Protein AF-A0AAU9CYU7-F1 (afdb_monomer_lite)

Organism: NCBI:txid1182444

Radius of gyration: 29.13 Å; chains: 1; bounding box: 66×65×93 Å

pLDDT: mean 79.58, std 14.85, range [29.56, 97.56]

Secondary structure (DSSP, 8-state):
-PPPHHHHHHHHHHHHHHHHHHHHHHHHSS--TT--EE-SSEETTEETT-BHHHHHHTTTTSEEEE--SEE-SSTTEEEEEEEETTEEEEEEEEETTEEEEEEE--TT-EEGGG--BTT-BHHHHHHTTEEEEEEEEPTTSSEEEEEEEEEETTTTEEEESSTTEEEEEEBPTTSSBPTTPBP-EEEEESPP--EEHHHHHHHTTSS-EEETTEEEETTTTEEEEPPTTEEEEEEEEEETTEEEEEEEEEETT--EEEEEEEE---TT--SHHHHHHHHHHTTSSSEE---EEEEETTEEEEEEEEE-GGG-EEEEEEEEETTTTEEEEEEEE-TTSSPPTTHHHHHHTEEE---

Structure (mmCIF, N/CA/C/O backbone):
data_AF-A0AAU9CYU7-F1
#
_entry.id   AF-A0AAU9CYU7-F1
#
loop_
_atom_site.group_PDB
_atom_site.id
_atom_site.type_symbol
_atom_site.label_atom_id
_atom_site.label_alt_id
_atom_site.label_comp_id
_atom_site.label_asym_id
_atom_site.label_entity_id
_atom_site.label_seq_id
_atom_site.pdbx_PDB_ins_code
_atom_site.Cartn_x
_atom_site.Cartn_y
_atom_site.Cartn_z
_atom_site.occupancy
_atom_site.B_iso_or_equiv
_atom_site.auth_seq_id
_atom_site.auth_comp_id
_atom_site.auth_asym_id
_atom_site.auth_atom_id
_atom_site.pdbx_PDB_model_num
ATOM 1 N N . MET A 1 1 ? -21.421 44.901 61.267 1.00 57.88 1 MET A N 1
ATOM 2 C CA . MET A 1 1 ? -22.899 44.810 61.305 1.00 57.88 1 MET A CA 1
ATOM 3 C C . MET A 1 1 ? -23.311 43.353 61.121 1.00 57.88 1 MET A C 1
ATOM 5 O O . MET A 1 1 ? -22.941 42.785 60.099 1.00 57.88 1 MET A O 1
ATOM 9 N N . PRO A 1 2 ? -24.002 42.719 62.083 1.00 67.38 2 PRO A N 1
ATOM 10 C CA . PRO A 1 2 ? -24.470 41.344 61.926 1.00 67.38 2 PRO A CA 1
ATOM 11 C C . PRO A 1 2 ? -25.605 41.278 60.891 1.00 67.38 2 PRO A C 1
ATOM 13 O O . PRO A 1 2 ? -26.552 42.062 60.937 1.00 67.38 2 PRO A O 1
ATOM 16 N N . LEU A 1 3 ? -25.505 40.349 59.937 1.00 61.50 3 LEU A N 1
ATOM 17 C CA . LEU A 1 3 ? -26.579 40.058 58.985 1.00 61.50 3 LEU A CA 1
ATOM 18 C C . LEU A 1 3 ? -27.814 39.559 59.748 1.00 61.50 3 LEU A C 1
ATOM 20 O O . LEU A 1 3 ? -27.728 38.623 60.541 1.00 61.50 3 LEU A O 1
ATOM 24 N N . SER A 1 4 ? -28.979 40.157 59.486 1.00 79.00 4 SER A N 1
ATOM 25 C CA . SER A 1 4 ? -30.256 39.678 60.028 1.00 79.00 4 SER A CA 1
ATOM 26 C C . SER A 1 4 ? -30.472 38.205 59.661 1.00 79.00 4 SER A C 1
ATOM 28 O O . SER A 1 4 ? -30.212 37.823 58.516 1.00 79.00 4 SER A O 1
ATOM 30 N N . LYS A 1 5 ? -31.012 37.399 60.585 1.00 78.69 5 LYS A N 1
ATOM 31 C CA . LYS A 1 5 ? -31.225 35.948 60.403 1.00 78.69 5 LYS A CA 1
ATOM 32 C C . LYS A 1 5 ? -31.923 35.578 59.080 1.00 78.69 5 LYS A C 1
ATOM 34 O O . LYS A 1 5 ? -31.587 34.553 58.493 1.00 78.69 5 LYS A O 1
ATOM 39 N N . SER A 1 6 ? -32.835 36.412 58.564 1.00 77.31 6 SER A N 1
ATOM 40 C CA . SER A 1 6 ? -33.508 36.155 57.277 1.00 77.31 6 SER A CA 1
ATOM 41 C C . SER A 1 6 ? -32.571 36.291 56.067 1.00 77.31 6 SER A C 1
ATOM 43 O O . SER A 1 6 ? -32.567 35.420 55.199 1.00 77.31 6 SER A O 1
ATOM 45 N N . LYS A 1 7 ? -31.713 37.320 56.046 1.00 79.50 7 LYS A N 1
ATOM 46 C CA . LYS A 1 7 ? -30.693 37.533 55.003 1.00 79.50 7 LYS A CA 1
ATOM 47 C C . LYS A 1 7 ? -29.639 36.427 55.002 1.00 79.50 7 LYS A C 1
ATOM 49 O O . LYS A 1 7 ? -29.225 35.986 53.936 1.00 79.50 7 LYS A O 1
ATOM 54 N N . LEU A 1 8 ? -29.255 35.932 56.182 1.00 82.06 8 LEU A N 1
ATOM 55 C CA . LEU A 1 8 ? -28.328 34.803 56.298 1.00 82.06 8 LEU A CA 1
ATOM 56 C C . LEU A 1 8 ? -28.943 33.503 55.744 1.00 82.06 8 LEU A C 1
ATOM 58 O O . LEU A 1 8 ? -28.290 32.783 54.995 1.00 82.06 8 LEU A O 1
ATOM 62 N N . SER A 1 9 ? -30.218 33.237 56.046 1.00 83.38 9 SER A N 1
ATOM 63 C CA . SER A 1 9 ? -30.949 32.070 55.529 1.00 83.38 9 SER A CA 1
ATOM 64 C C . SER A 1 9 ? -31.104 32.100 54.002 1.00 83.38 9 SER A C 1
ATOM 66 O O . SER A 1 9 ? -30.874 31.090 53.334 1.00 83.38 9 SER A O 1
ATOM 68 N N . GLN A 1 10 ? -31.424 33.263 53.425 1.00 84.81 10 GLN A N 1
ATOM 69 C CA . GLN A 1 10 ? -31.487 33.427 51.969 1.00 84.81 10 GLN A CA 1
ATOM 70 C C . GLN A 1 10 ? -30.122 33.228 51.306 1.00 84.81 10 GLN A C 1
ATOM 72 O O . GLN A 1 10 ? -30.039 32.534 50.296 1.00 84.81 10 GLN A O 1
ATOM 77 N N . LEU A 1 11 ? -29.050 33.766 51.895 1.00 85.44 11 LEU A N 1
ATOM 78 C CA . LEU A 1 11 ? -27.696 33.597 51.372 1.00 85.44 11 LEU A CA 1
ATOM 79 C C . LEU A 1 11 ? -27.281 32.117 51.347 1.00 85.44 11 LEU A C 1
ATOM 81 O O . LEU A 1 11 ? -26.786 31.637 50.330 1.00 85.44 11 LEU A O 1
ATOM 85 N N . ILE A 1 12 ? -27.548 31.375 52.427 1.00 87.81 12 ILE A N 1
ATOM 86 C CA . ILE A 1 12 ? -27.242 29.939 52.511 1.00 87.81 12 ILE A CA 1
ATOM 87 C C . ILE A 1 12 ? -28.027 29.152 51.457 1.00 87.81 12 ILE A C 1
ATOM 89 O O . ILE A 1 12 ? -27.445 28.314 50.772 1.00 87.81 12 ILE A O 1
ATOM 93 N N . ARG A 1 13 ? -29.324 29.441 51.272 1.00 86.44 13 ARG A N 1
ATOM 94 C CA . ARG A 1 13 ? -30.152 28.778 50.247 1.00 86.44 13 ARG A CA 1
ATOM 95 C C . ARG A 1 13 ? -29.646 29.049 48.831 1.00 86.44 13 ARG A C 1
ATOM 97 O O . ARG A 1 13 ? -29.575 28.115 48.037 1.00 86.44 13 ARG A O 1
ATOM 104 N N . SER A 1 14 ? -29.250 30.284 48.529 1.00 84.44 14 SER A N 1
ATOM 105 C CA . SER A 1 14 ? -28.694 30.648 47.221 1.00 84.44 14 SER A CA 1
ATOM 106 C C . SER A 1 14 ? -27.354 29.963 46.951 1.00 84.44 14 SER A C 1
ATOM 108 O O . SER A 1 14 ? -27.137 29.470 45.847 1.00 84.44 14 SER A O 1
ATOM 110 N N . ILE A 1 15 ? -26.481 29.861 47.961 1.00 87.25 15 ILE A N 1
ATOM 111 C CA . ILE A 1 15 ? -25.216 29.120 47.851 1.00 87.25 15 ILE A CA 1
ATOM 112 C C . ILE A 1 15 ? -25.492 27.632 47.619 1.00 87.25 15 ILE A C 1
ATOM 114 O O . ILE A 1 15 ? -24.893 27.034 46.729 1.00 87.25 15 ILE A O 1
ATOM 118 N N . PHE A 1 16 ? -26.428 27.037 48.363 1.00 86.19 16 PHE A N 1
ATOM 119 C CA . PHE A 1 16 ? -26.770 25.622 48.207 1.00 86.19 16 PHE A CA 1
ATOM 120 C C . PHE A 1 16 ? -27.332 25.321 46.817 1.00 86.19 16 PHE A C 1
ATOM 122 O O . PHE A 1 16 ? -26.921 24.352 46.183 1.00 86.19 16 PHE A O 1
ATOM 129 N N . LEU A 1 17 ? -28.223 26.181 46.314 1.00 85.12 17 LEU A N 1
ATOM 130 C CA . LEU A 1 17 ? -28.787 26.048 44.975 1.00 85.12 17 LEU A CA 1
ATOM 131 C C . LEU A 1 17 ? -27.701 26.184 43.900 1.00 85.12 17 LEU A C 1
ATOM 133 O O . LEU A 1 17 ? -27.670 25.384 42.972 1.00 85.12 17 LEU A O 1
ATOM 137 N N . PHE A 1 18 ? -26.782 27.142 44.050 1.00 83.12 18 PHE A N 1
ATOM 138 C CA . PHE A 1 18 ? -25.671 27.344 43.120 1.00 83.12 18 PHE A CA 1
ATOM 139 C C . PHE A 1 18 ? -24.699 26.157 43.109 1.00 83.12 18 PHE A C 1
ATOM 141 O O . PHE A 1 18 ? -24.334 25.670 42.041 1.00 83.12 18 PHE A O 1
ATOM 148 N N . VAL A 1 19 ? -24.325 25.637 44.282 1.00 80.12 19 VAL A N 1
ATOM 149 C CA . VAL A 1 19 ? -23.468 24.446 44.398 1.00 80.12 19 VAL A CA 1
ATOM 150 C C . VAL A 1 19 ? -24.160 23.226 43.788 1.00 80.12 19 VAL A C 1
ATOM 152 O O . VAL A 1 19 ? -23.534 22.489 43.031 1.00 80.12 19 VAL A O 1
ATOM 155 N N . PHE A 1 20 ? -25.457 23.039 44.039 1.00 77.81 20 PHE A N 1
ATOM 156 C CA . PHE A 1 20 ? -26.228 21.930 43.477 1.00 77.81 20 PHE A CA 1
ATOM 1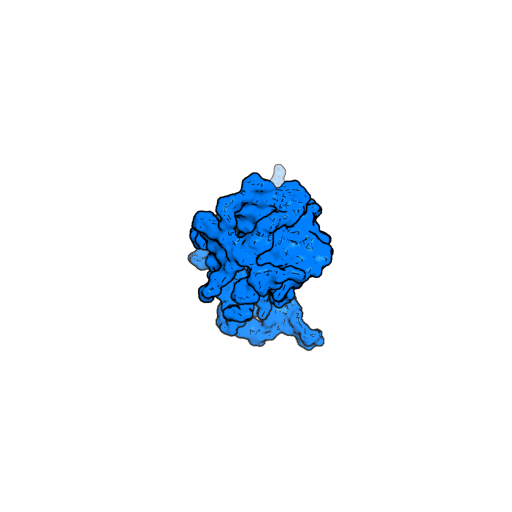57 C C . PHE A 1 20 ? -26.351 22.025 41.948 1.00 77.81 20 PHE A C 1
ATOM 159 O O . PHE A 1 20 ? -26.142 21.030 41.252 1.00 77.81 20 PHE A O 1
ATOM 166 N N . LEU A 1 21 ? -26.594 23.227 41.407 1.00 73.50 21 LEU A N 1
ATOM 167 C CA . LEU A 1 21 ? -26.615 23.469 39.961 1.00 73.50 21 LEU A CA 1
ATOM 168 C C . LEU A 1 21 ? -25.243 23.182 39.329 1.00 73.50 21 LEU A C 1
ATOM 170 O O . LEU A 1 21 ? -25.167 22.498 38.310 1.00 73.50 21 LEU A O 1
ATOM 174 N N . CYS A 1 22 ? -24.156 23.638 39.959 1.00 66.50 22 CYS A N 1
ATOM 175 C CA . CYS A 1 22 ? -22.790 23.369 39.509 1.00 66.50 22 CYS A CA 1
ATOM 176 C C . CYS A 1 22 ? -22.464 21.868 39.523 1.00 66.50 22 CYS A C 1
ATOM 178 O O . CYS A 1 22 ? -21.876 21.369 38.566 1.00 66.50 22 CYS A O 1
ATOM 180 N N . VAL A 1 23 ? -22.888 21.120 40.548 1.00 64.94 23 VAL A N 1
ATOM 181 C CA . VAL A 1 23 ? -22.688 19.661 40.617 1.00 64.94 23 VAL A CA 1
ATOM 182 C C . VAL A 1 23 ? -23.452 18.938 39.503 1.00 64.94 23 VAL A C 1
ATOM 184 O O . VAL A 1 23 ? -22.883 18.043 38.878 1.00 64.94 23 VAL A O 1
ATOM 187 N N . ILE A 1 24 ? -24.689 19.342 39.187 1.00 62.84 24 ILE A N 1
ATOM 188 C CA . ILE A 1 24 ? -25.481 18.756 38.087 1.00 62.84 24 ILE A CA 1
ATOM 189 C C . ILE A 1 24 ? -24.862 19.068 36.716 1.00 62.84 24 ILE A C 1
ATOM 191 O O . ILE A 1 24 ? -24.757 18.181 35.866 1.00 62.84 24 ILE A O 1
ATOM 195 N N . VAL A 1 25 ? -24.394 20.299 36.493 1.00 55.56 25 VAL A N 1
ATOM 196 C CA . VAL A 1 25 ? -23.739 20.695 35.230 1.00 55.56 25 VAL A CA 1
ATOM 197 C C . VAL A 1 25 ? -22.396 19.973 35.049 1.00 55.56 25 VAL A C 1
ATOM 199 O O . VAL A 1 25 ? -22.065 19.536 33.948 1.00 55.56 25 VAL A O 1
ATOM 202 N N . LEU A 1 26 ? -21.645 19.752 36.131 1.00 50.41 26 LEU A N 1
ATOM 203 C CA . LEU A 1 26 ? -20.380 19.011 36.091 1.00 50.41 26 LEU A CA 1
ATOM 204 C C . LEU A 1 26 ? -20.573 17.493 35.927 1.00 50.41 26 LEU A C 1
ATOM 206 O O . LEU A 1 26 ? -19.698 16.826 35.375 1.00 50.41 26 LEU A O 1
ATOM 210 N N . SER A 1 27 ? -21.715 16.936 36.344 1.00 48.88 27 SER A N 1
ATOM 211 C CA . SER A 1 27 ? -22.023 15.503 36.192 1.00 48.88 27 SER A CA 1
ATOM 212 C C . SER A 1 27 ? -22.740 15.145 34.881 1.00 48.88 27 SER A C 1
ATOM 214 O O . SER A 1 27 ? -22.688 13.989 34.464 1.00 48.88 27 SER A O 1
ATOM 216 N N . SER A 1 28 ? -23.320 16.117 34.170 1.00 42.59 28 SER A N 1
ATOM 217 C CA . SER A 1 28 ? -23.961 15.917 32.854 1.00 42.59 28 SER A CA 1
ATOM 218 C C . SER A 1 28 ? -23.015 16.084 31.651 1.00 42.59 28 SER A C 1
ATOM 220 O O . SER A 1 28 ? -23.361 15.679 30.542 1.00 42.59 28 SER A O 1
ATOM 222 N N . CYS A 1 29 ? -21.791 16.578 31.865 1.00 42.78 29 CYS A N 1
ATOM 223 C CA . CYS A 1 29 ? -20.762 16.758 30.826 1.00 42.78 29 CYS A CA 1
ATOM 224 C C . CYS A 1 29 ? -19.598 15.747 30.908 1.00 42.78 29 CYS A C 1
ATOM 226 O O . CYS A 1 29 ? -18.536 15.959 30.318 1.00 42.78 29 CYS A O 1
ATOM 228 N N . GLY A 1 30 ? -19.770 14.637 31.632 1.00 44.56 30 GLY A N 1
ATOM 229 C CA . GLY A 1 30 ? -18.766 13.576 31.721 1.00 44.56 30 GLY A CA 1
ATOM 230 C C . GLY A 1 30 ? -18.815 12.622 30.515 1.00 44.56 30 GLY A C 1
ATOM 231 O O . GLY A 1 30 ? -19.890 12.111 30.195 1.00 44.56 30 GLY A O 1
ATOM 232 N N . PRO A 1 31 ? -17.687 12.315 29.842 1.00 52.22 31 PRO A N 1
ATOM 233 C CA . PRO A 1 31 ? -17.654 11.279 28.814 1.00 52.22 31 PRO A CA 1
ATOM 234 C C . PRO A 1 31 ? -18.080 9.942 29.426 1.00 52.22 31 PRO A C 1
ATOM 236 O O . PRO A 1 31 ? -17.504 9.481 30.412 1.00 52.22 31 PRO A O 1
ATOM 239 N N . ASN A 1 32 ? -19.099 9.313 28.843 1.00 58.31 32 ASN A N 1
ATOM 240 C CA . ASN A 1 32 ? -19.655 8.069 29.354 1.00 58.31 32 ASN A CA 1
ATOM 241 C C . ASN A 1 32 ? -18.578 6.974 29.230 1.00 58.31 32 ASN A C 1
ATOM 243 O O . ASN A 1 32 ? -18.269 6.511 28.130 1.00 58.31 32 ASN A O 1
ATOM 247 N N . ALA A 1 33 ? -17.945 6.585 30.342 1.00 57.97 33 ALA A N 1
ATOM 248 C CA . ALA A 1 33 ? -16.777 5.690 30.349 1.00 57.97 33 ALA A CA 1
ATOM 249 C C . ALA A 1 33 ? -17.067 4.288 29.770 1.00 57.97 33 ALA A C 1
ATOM 251 O O . ALA A 1 33 ? -16.149 3.515 29.494 1.00 57.97 33 ALA A O 1
ATOM 252 N N . ASN A 1 34 ? -18.347 3.981 29.553 1.00 69.19 34 ASN A N 1
ATOM 253 C CA . ASN A 1 34 ? -18.846 2.729 29.007 1.00 69.19 34 ASN A CA 1
ATOM 254 C C . ASN A 1 34 ? -19.333 2.827 27.551 1.00 69.19 34 ASN A C 1
ATOM 256 O O . ASN A 1 34 ? -19.935 1.862 27.076 1.00 69.19 34 ASN A O 1
ATOM 260 N N . ASP A 1 35 ? -19.077 3.925 26.824 1.00 83.06 35 ASP A N 1
ATOM 261 C CA . ASP A 1 35 ? -19.399 3.971 25.393 1.00 83.06 35 ASP A CA 1
ATOM 262 C C . ASP A 1 35 ? -18.542 2.958 24.615 1.00 83.06 35 ASP A C 1
ATOM 264 O O . ASP A 1 35 ? -17.339 3.126 24.395 1.00 83.06 35 ASP A O 1
ATOM 268 N N . ARG A 1 36 ? -19.197 1.869 24.211 1.00 87.94 36 ARG A N 1
ATOM 269 C CA . ARG A 1 36 ? -18.630 0.774 23.419 1.00 87.94 36 ARG A CA 1
ATOM 270 C C . ARG A 1 36 ? -19.037 0.859 21.952 1.00 87.94 36 ARG A C 1
ATOM 272 O O . ARG A 1 36 ? -18.840 -0.095 21.203 1.00 87.94 36 ARG A O 1
ATOM 279 N N . THR A 1 37 ? -19.604 1.978 21.523 1.00 90.25 37 THR A N 1
ATOM 280 C CA . THR A 1 37 ? -19.994 2.149 20.129 1.00 90.25 37 THR A CA 1
ATOM 281 C C . THR A 1 37 ? -18.825 2.620 19.267 1.00 90.25 37 THR A C 1
ATOM 283 O O . THR A 1 37 ? -17.895 3.263 19.753 1.00 90.25 37 THR A O 1
ATOM 286 N N . PHE A 1 38 ? -18.839 2.297 17.978 1.00 90.75 38 PHE A N 1
ATOM 287 C CA . PHE A 1 38 ? -17.965 2.936 16.997 1.00 90.75 38 PHE A CA 1
ATOM 288 C C . PHE A 1 38 ? -18.717 3.292 15.717 1.00 90.75 38 PHE A C 1
ATOM 290 O O . PHE A 1 38 ? -19.781 2.744 15.435 1.00 90.75 38 PHE A O 1
ATOM 297 N N . THR A 1 39 ? -18.152 4.226 14.961 1.00 88.06 39 THR A N 1
ATOM 298 C CA . THR A 1 39 ? -18.597 4.642 13.628 1.00 88.06 39 THR A CA 1
ATOM 299 C C . THR A 1 39 ? -17.377 4.827 12.727 1.00 88.06 39 THR A C 1
ATOM 301 O O . THR A 1 39 ? -16.237 4.737 13.186 1.00 88.06 39 THR A O 1
ATOM 304 N N . GLY A 1 40 ? -17.584 5.193 11.461 1.00 83.00 40 GLY A N 1
ATOM 305 C CA . GLY A 1 40 ? -16.498 5.600 10.560 1.00 83.00 40 GLY A CA 1
ATOM 306 C C . GLY A 1 40 ? -15.664 6.814 11.005 1.00 83.00 40 GLY A C 1
ATOM 307 O O . GLY A 1 40 ? -14.640 7.086 10.384 1.00 83.00 40 GLY A O 1
ATOM 308 N N . LYS A 1 41 ? -16.058 7.524 12.075 1.00 88.00 41 LYS A N 1
ATOM 309 C CA . LYS A 1 41 ? -15.331 8.689 12.615 1.00 88.00 41 LYS A CA 1
ATOM 310 C C . LYS A 1 41 ? -15.015 8.609 14.112 1.00 88.00 41 LYS A C 1
ATOM 312 O O . LYS A 1 41 ? -14.248 9.430 14.600 1.00 88.00 41 LYS A O 1
ATOM 317 N N . ARG A 1 42 ? -15.584 7.658 14.858 1.00 90.50 42 ARG A N 1
ATOM 318 C CA . ARG A 1 42 ? -15.527 7.647 16.330 1.00 90.50 42 ARG A CA 1
ATOM 319 C C . ARG A 1 42 ? -15.365 6.240 16.888 1.00 90.50 42 ARG A C 1
ATOM 321 O O . ARG A 1 42 ? -15.931 5.300 16.343 1.00 90.50 42 ARG A O 1
ATOM 328 N N . VAL A 1 43 ? -14.666 6.100 18.013 1.00 91.75 43 VAL A N 1
ATOM 329 C CA . VAL A 1 43 ? -14.675 4.896 18.855 1.00 91.75 43 VAL A CA 1
ATOM 330 C C . VAL A 1 43 ? -14.846 5.292 20.314 1.00 91.75 43 VAL A C 1
ATOM 332 O O . VAL A 1 43 ? -13.962 5.913 20.902 1.00 91.75 43 VAL A O 1
ATOM 335 N N . GLY A 1 44 ? -15.967 4.907 20.917 1.00 91.12 44 GLY A N 1
ATOM 336 C CA . GLY A 1 44 ? -16.342 5.355 22.252 1.00 91.12 44 GLY A CA 1
ATOM 337 C C . GLY A 1 44 ? -16.276 6.879 22.341 1.00 91.12 44 GLY A C 1
ATOM 338 O O . GLY A 1 44 ? -16.867 7.583 21.523 1.00 91.12 44 GLY A O 1
ATOM 339 N N . ASN A 1 45 ? -15.467 7.378 23.275 1.00 89.56 45 ASN A N 1
ATOM 340 C CA . ASN A 1 45 ? -15.313 8.811 23.525 1.00 89.56 45 ASN A CA 1
ATOM 341 C C . ASN A 1 45 ? -14.284 9.515 22.619 1.00 89.56 45 ASN A C 1
ATOM 343 O O . ASN A 1 45 ? -14.186 10.742 22.670 1.00 89.56 45 ASN A O 1
ATOM 347 N N . VAL A 1 46 ? -13.518 8.793 21.792 1.00 93.31 46 VAL A N 1
ATOM 348 C CA . VAL A 1 46 ? -12.516 9.403 20.898 1.00 93.31 46 VAL A CA 1
ATOM 349 C C . VAL A 1 46 ? -13.013 9.498 19.462 1.00 93.31 46 VAL A C 1
ATOM 351 O O . VAL A 1 46 ? -13.548 8.539 18.909 1.00 93.31 46 VAL A O 1
ATOM 354 N N . GLU A 1 47 ? -12.814 10.661 18.849 1.00 94.06 47 GLU A N 1
ATOM 355 C CA . GLU A 1 47 ? -13.253 10.985 17.492 1.00 94.06 47 GLU A CA 1
ATOM 356 C C . GLU A 1 47 ? -12.076 11.483 16.649 1.00 94.06 47 GLU A C 1
ATOM 358 O O . GLU A 1 47 ? -11.177 12.159 17.155 1.00 94.06 47 GLU A O 1
ATOM 363 N N . ILE A 1 48 ? -12.077 11.139 15.362 1.00 91.56 48 ILE A N 1
ATOM 364 C CA . ILE A 1 48 ? -11.122 11.672 14.390 1.00 91.56 48 ILE A CA 1
ATOM 365 C C . ILE A 1 48 ? -11.227 13.204 14.358 1.00 91.56 48 ILE A C 1
ATOM 367 O O . ILE A 1 48 ? -12.322 13.759 14.352 1.00 91.56 48 ILE A O 1
ATOM 371 N N . GLY A 1 49 ? -10.082 13.885 14.336 1.00 91.19 49 GLY A N 1
ATOM 372 C CA . GLY A 1 49 ? -9.975 15.345 14.376 1.00 91.19 49 GLY A CA 1
ATOM 373 C C . GLY A 1 49 ? -9.707 15.927 15.766 1.00 91.19 49 GLY A C 1
ATOM 374 O O . GLY A 1 49 ? -9.342 17.095 15.863 1.00 91.19 49 GLY A O 1
ATOM 375 N N . LEU A 1 50 ? -9.825 15.141 16.844 1.00 93.81 50 LEU A N 1
ATOM 376 C CA . LEU A 1 50 ? -9.438 15.605 18.180 1.00 93.81 50 LEU A CA 1
ATOM 377 C C . LEU A 1 50 ? -7.934 15.885 18.261 1.00 93.81 50 LEU A C 1
ATOM 379 O O . LEU A 1 50 ? -7.123 15.144 17.701 1.00 93.81 50 LEU A O 1
ATOM 383 N N . SER A 1 51 ? -7.552 16.906 19.028 1.00 96.19 51 SER A N 1
ATOM 384 C CA . SER A 1 51 ? -6.146 17.119 19.372 1.00 96.19 51 SER A CA 1
ATOM 385 C C . SER A 1 51 ? -5.615 15.976 20.243 1.00 96.19 51 SER A C 1
ATOM 387 O O . SER A 1 51 ? -6.373 15.308 20.956 1.00 96.19 51 SER A O 1
ATOM 389 N N . LYS A 1 52 ? -4.295 15.762 20.219 1.00 96.00 52 LYS A N 1
ATOM 390 C CA . LYS A 1 52 ? -3.630 14.713 21.004 1.00 96.00 52 LYS A CA 1
ATOM 391 C C . LYS A 1 52 ? -3.972 14.786 22.485 1.00 96.00 52 LYS A C 1
ATOM 393 O O . LYS A 1 52 ? -4.396 13.787 23.054 1.00 96.00 52 LYS A O 1
ATOM 398 N N . SER A 1 53 ? -3.854 15.964 23.095 1.00 94.69 53 SER A N 1
ATOM 399 C CA . SER A 1 53 ? -4.150 16.155 24.518 1.00 94.69 53 SER A CA 1
ATOM 400 C C . SER A 1 53 ? -5.591 15.771 24.863 1.00 94.69 53 SER A C 1
ATOM 402 O O . SER A 1 53 ? -5.814 15.014 25.803 1.00 94.69 53 SER A O 1
ATOM 404 N N . VAL A 1 54 ? -6.564 16.211 24.059 1.00 95.75 54 VAL A N 1
ATOM 405 C CA . VAL A 1 54 ? -7.985 15.916 24.289 1.00 95.75 54 VAL A CA 1
ATOM 406 C C . VAL A 1 54 ? -8.285 14.433 24.081 1.00 95.75 54 VAL A C 1
ATOM 408 O O . VAL A 1 54 ? -9.001 13.832 24.880 1.00 95.75 54 VAL A O 1
ATOM 411 N N . ALA A 1 55 ? -7.737 13.813 23.034 1.00 95.44 55 ALA A N 1
ATOM 412 C CA . ALA A 1 55 ? -7.937 12.390 22.775 1.00 95.44 55 ALA A CA 1
ATOM 413 C C . ALA A 1 55 ? -7.362 11.513 23.900 1.00 95.44 55 ALA A C 1
ATOM 415 O O . ALA A 1 55 ? -8.018 10.563 24.327 1.00 95.44 55 ALA A O 1
ATOM 416 N N . LEU A 1 56 ? -6.164 11.842 24.397 1.00 95.00 56 LEU A N 1
ATOM 417 C CA . LEU A 1 56 ? -5.520 11.116 25.493 1.00 95.00 56 LEU A CA 1
ATOM 418 C C . LEU A 1 56 ? -6.267 11.302 26.823 1.00 95.00 56 LEU A C 1
ATOM 420 O O . LEU A 1 56 ? -6.487 10.316 27.522 1.00 95.00 56 LEU A O 1
ATOM 424 N N . GLU A 1 57 ? -6.747 12.511 27.129 1.00 93.50 57 GLU A N 1
ATOM 425 C CA . GLU A 1 57 ? -7.564 12.774 28.326 1.00 93.50 57 GLU A CA 1
ATOM 426 C C . GLU A 1 57 ? -8.864 11.955 28.321 1.00 93.50 57 GLU A C 1
ATOM 428 O O . GLU A 1 57 ? -9.249 11.355 29.326 1.00 93.50 57 GLU A O 1
ATOM 433 N N . ARG A 1 58 ? -9.518 11.827 27.159 1.00 92.81 58 ARG A N 1
ATOM 434 C CA . ARG A 1 58 ? -10.721 10.986 27.009 1.00 92.81 58 ARG A CA 1
ATOM 435 C C . ARG A 1 58 ? -10.450 9.486 27.164 1.00 92.81 58 ARG A C 1
ATOM 437 O O . ARG A 1 58 ? -11.397 8.713 27.314 1.00 92.81 58 ARG A O 1
ATOM 444 N N . LEU A 1 59 ? -9.184 9.074 27.136 1.00 92.69 59 LEU A N 1
ATOM 445 C CA . LEU A 1 59 ? -8.732 7.697 27.317 1.00 92.69 59 LEU A CA 1
ATOM 446 C C . LEU A 1 59 ? -8.032 7.473 28.661 1.00 92.69 59 LEU A C 1
ATOM 448 O O . LEU A 1 59 ? -7.431 6.418 28.845 1.00 92.69 59 LEU A O 1
ATOM 452 N N . LYS A 1 60 ? -8.142 8.401 29.621 1.00 89.00 60 LYS A N 1
ATOM 453 C CA . LYS A 1 60 ? -7.469 8.308 30.930 1.00 89.00 60 LYS A CA 1
ATOM 454 C C . LYS A 1 60 ? -7.791 7.058 31.752 1.00 89.00 60 LYS A C 1
ATOM 456 O O . LYS A 1 60 ? -7.016 6.678 32.619 1.00 89.00 60 LYS A O 1
ATOM 461 N N . SER A 1 61 ? -8.926 6.408 31.490 1.00 87.94 61 SER A N 1
ATOM 462 C CA . SER A 1 61 ? -9.290 5.133 32.125 1.00 87.94 61 SER A CA 1
ATOM 463 C C . SER A 1 61 ? -8.556 3.920 31.536 1.00 87.94 61 SER A C 1
ATOM 465 O O . SER A 1 61 ? -8.684 2.810 32.051 1.00 87.94 61 SER A O 1
ATOM 467 N N . PHE A 1 62 ? -7.796 4.112 30.456 1.00 91.06 62 PHE A N 1
ATOM 468 C CA . PHE A 1 62 ? -6.977 3.099 29.799 1.00 91.06 62 PHE A CA 1
ATOM 469 C C . PHE A 1 62 ? -5.491 3.358 30.042 1.00 91.06 62 PHE A C 1
ATOM 471 O O . PHE A 1 62 ? -5.053 4.486 30.251 1.00 91.06 62 PHE A O 1
ATOM 478 N N . THR A 1 63 ? -4.675 2.311 29.928 1.00 94.56 63 THR A N 1
ATOM 479 C CA . THR A 1 63 ? -3.224 2.500 29.860 1.00 94.56 63 THR A CA 1
ATOM 480 C C . THR A 1 63 ? -2.851 2.870 28.431 1.00 94.56 63 THR A C 1
ATOM 482 O O . THR A 1 63 ? -3.015 2.056 27.521 1.00 94.56 63 THR A O 1
ATOM 485 N N . VAL A 1 64 ? -2.329 4.079 28.233 1.00 95.06 64 VAL A N 1
ATOM 486 C CA . VAL A 1 64 ? -1.904 4.575 26.920 1.00 95.06 64 VAL A CA 1
ATOM 487 C C . VAL A 1 64 ? -0.383 4.702 26.882 1.00 95.06 64 VAL A C 1
ATOM 489 O O . VAL A 1 64 ? 0.219 5.248 27.803 1.00 95.06 64 VAL A O 1
ATOM 492 N N . LYS A 1 65 ? 0.252 4.166 25.836 1.00 95.06 65 LYS A N 1
ATOM 493 C CA . LYS A 1 65 ? 1.714 4.170 25.671 1.00 95.06 65 LYS A CA 1
ATOM 494 C C . LYS A 1 65 ? 2.091 4.641 24.276 1.00 95.06 65 LYS A C 1
ATOM 496 O O . LYS A 1 65 ? 1.526 4.152 23.300 1.00 95.06 65 LYS A O 1
ATOM 501 N N . GLU A 1 66 ? 3.065 5.540 24.169 1.00 93.19 66 GLU A N 1
ATOM 502 C CA . GLU A 1 66 ? 3.650 5.858 22.864 1.00 93.19 66 GLU A CA 1
ATOM 503 C C . GLU A 1 66 ? 4.387 4.624 22.325 1.00 93.19 66 GLU A C 1
ATOM 505 O O . GLU A 1 66 ? 5.172 3.976 23.025 1.00 93.19 66 GLU A O 1
ATOM 510 N N . MET A 1 67 ? 4.123 4.286 21.069 1.00 89.38 67 MET A N 1
ATOM 511 C CA . MET A 1 67 ? 4.770 3.180 20.383 1.00 89.38 67 MET A CA 1
ATOM 512 C C . MET A 1 67 ? 6.132 3.628 19.848 1.00 89.38 67 MET A C 1
ATOM 514 O O . MET A 1 67 ? 6.225 4.446 18.935 1.00 89.38 67 MET A O 1
ATOM 518 N N . LYS A 1 68 ? 7.202 3.035 20.382 1.00 82.19 68 LYS A N 1
ATOM 519 C CA . LYS A 1 68 ? 8.580 3.220 19.903 1.00 82.19 68 LYS A CA 1
ATOM 520 C C . LYS A 1 68 ? 8.983 2.084 18.954 1.00 82.19 68 LYS A C 1
ATOM 522 O O . LYS A 1 68 ? 8.410 0.999 19.007 1.00 82.19 68 LYS A O 1
ATOM 527 N N . GLY A 1 69 ? 9.974 2.323 18.091 1.00 67.00 69 GLY A N 1
ATOM 528 C CA . GLY A 1 69 ? 10.526 1.287 17.202 1.00 67.00 69 GLY A CA 1
ATOM 529 C C . GLY A 1 69 ? 9.727 1.023 15.916 1.00 67.00 69 GLY A C 1
ATOM 530 O O . GLY A 1 69 ? 9.793 -0.074 15.358 1.00 67.00 69 GLY A O 1
ATOM 531 N N . TYR A 1 70 ? 8.977 2.018 15.440 1.00 69.56 70 TYR A N 1
ATOM 532 C CA . TYR A 1 70 ? 8.267 1.994 14.157 1.00 69.56 70 TYR A CA 1
ATOM 533 C C . TYR A 1 70 ? 8.763 3.141 13.280 1.00 69.56 70 TYR A C 1
ATOM 535 O O . TYR A 1 70 ? 9.089 4.214 13.793 1.00 69.56 70 TYR A O 1
ATOM 543 N N . LYS A 1 71 ? 8.792 2.940 11.958 1.00 62.12 71 LYS A N 1
ATOM 544 C CA . LYS A 1 71 ? 9.112 4.024 11.029 1.00 62.12 71 LYS A CA 1
ATOM 545 C C . LYS A 1 71 ? 7.898 4.937 10.893 1.00 62.12 71 LYS A C 1
ATOM 547 O O . LYS A 1 71 ? 6.876 4.544 10.327 1.00 62.12 71 LYS A O 1
ATOM 552 N N . LYS A 1 72 ? 8.026 6.146 11.431 1.00 72.69 72 LYS A N 1
ATOM 553 C CA . LYS A 1 72 ? 7.073 7.233 11.221 1.00 72.69 72 LYS A CA 1
ATOM 554 C C . LYS A 1 72 ? 7.238 7.744 9.771 1.00 72.69 72 LYS A C 1
ATOM 556 O O . LYS A 1 72 ? 8.377 7.797 9.299 1.00 72.69 72 LYS A O 1
ATOM 561 N N . PRO A 1 73 ? 6.149 8.034 9.032 1.00 66.81 73 PRO A N 1
ATOM 562 C CA . PRO A 1 73 ? 6.223 8.669 7.712 1.00 66.81 73 PRO A CA 1
ATOM 563 C C . PRO A 1 73 ? 7.039 9.966 7.739 1.00 66.81 73 PRO A C 1
ATOM 565 O O . PRO A 1 73 ? 7.843 10.204 6.843 1.00 66.81 73 PRO A O 1
ATOM 568 N N . ASP A 1 74 ? 6.883 10.728 8.819 1.00 74.56 74 ASP A N 1
ATOM 569 C CA . ASP A 1 74 ? 7.571 11.979 9.123 1.00 74.56 74 ASP A CA 1
ATOM 570 C C . ASP A 1 74 ? 7.657 12.178 10.650 1.00 74.56 74 ASP A C 1
ATOM 572 O O . ASP A 1 74 ? 7.146 11.372 11.432 1.00 74.56 74 ASP A O 1
ATOM 576 N N . SER A 1 75 ? 8.313 13.253 11.092 1.00 78.62 75 SER A N 1
ATOM 577 C CA . SER A 1 75 ? 8.448 13.602 12.513 1.00 78.62 75 SER A CA 1
ATOM 578 C C . SER A 1 75 ? 7.135 14.027 13.179 1.00 78.62 75 SER A C 1
ATOM 580 O O . SER A 1 75 ? 7.040 13.968 14.403 1.00 78.62 75 SER A O 1
ATOM 582 N N . SER A 1 76 ? 6.130 14.432 12.398 1.00 82.81 76 SER A N 1
ATOM 583 C CA . SER A 1 76 ? 4.828 14.890 12.894 1.00 82.81 76 SER A CA 1
ATOM 584 C C . SER A 1 76 ? 3.867 13.742 13.214 1.00 82.81 76 SER A C 1
ATOM 586 O O . SER A 1 76 ? 2.832 13.958 13.850 1.00 82.81 76 SER A O 1
ATOM 588 N N . THR A 1 77 ? 4.200 12.527 12.769 1.00 86.50 77 THR A N 1
ATOM 589 C CA . THR A 1 77 ? 3.387 11.334 12.978 1.00 86.50 77 THR A CA 1
ATOM 590 C C . THR A 1 77 ? 3.747 10.637 14.288 1.00 86.50 77 THR A C 1
ATOM 592 O O . THR A 1 77 ? 4.891 10.252 14.525 1.00 86.50 77 THR A O 1
ATOM 595 N N . GLU A 1 78 ? 2.757 10.361 15.126 1.00 90.69 78 GLU A N 1
ATOM 596 C CA . GLU A 1 78 ? 2.917 9.642 16.389 1.00 90.69 78 GLU A CA 1
ATOM 597 C C . GLU A 1 78 ? 1.916 8.490 16.494 1.00 90.69 78 GLU A C 1
ATOM 599 O O . GLU A 1 78 ? 0.767 8.588 16.062 1.00 90.69 78 GLU A O 1
ATOM 604 N N . TYR A 1 79 ? 2.351 7.387 17.104 1.00 92.62 79 TYR A N 1
ATOM 605 C CA . TYR A 1 79 ? 1.526 6.202 17.311 1.00 92.62 79 TYR A CA 1
ATOM 606 C C . TYR A 1 79 ? 1.390 5.922 18.797 1.00 92.62 79 TYR A C 1
ATOM 608 O O . TYR A 1 79 ? 2.390 5.867 19.510 1.00 92.62 79 TYR A O 1
ATOM 616 N N . TYR A 1 80 ? 0.164 5.682 19.250 1.00 94.69 80 TYR A N 1
ATOM 617 C CA . TYR A 1 80 ? -0.108 5.319 20.636 1.00 94.69 80 TYR A CA 1
ATOM 618 C C . TYR A 1 80 ? -0.880 4.011 20.706 1.00 94.69 80 TYR A C 1
ATOM 620 O O . TYR A 1 80 ? -1.869 3.812 20.002 1.00 94.69 80 TYR A O 1
ATOM 628 N N . GLU A 1 81 ? -0.442 3.120 21.583 1.00 94.94 81 GLU A N 1
ATOM 629 C CA . GLU A 1 81 ? -1.146 1.895 21.920 1.00 94.94 81 GLU A CA 1
ATOM 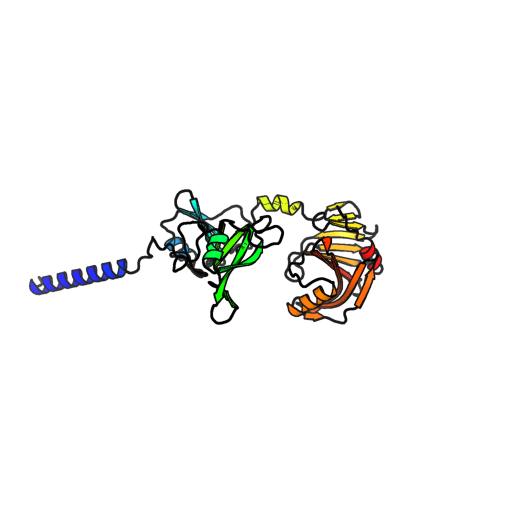630 C C . GLU A 1 81 ? -2.033 2.136 23.140 1.00 94.94 81 GLU A C 1
ATOM 632 O O . GLU A 1 81 ? -1.574 2.634 24.167 1.00 94.94 81 GLU A O 1
ATOM 637 N N . VAL A 1 82 ? -3.301 1.741 23.033 1.00 94.62 82 VAL A N 1
ATOM 638 C CA . VAL A 1 82 ? -4.280 1.811 24.120 1.00 94.62 82 VAL A CA 1
ATOM 639 C C . VAL A 1 82 ? -4.562 0.396 24.605 1.00 94.62 82 VAL A C 1
ATOM 641 O O . VAL A 1 82 ? -5.022 -0.465 23.842 1.00 94.62 82 VAL A O 1
ATOM 644 N N . LEU A 1 83 ? -4.299 0.149 25.883 1.00 92.62 83 LEU A N 1
ATOM 645 C CA . LEU A 1 83 ? -4.476 -1.140 26.538 1.00 92.62 83 LEU A CA 1
ATOM 646 C C . LEU A 1 83 ? -5.671 -1.092 27.498 1.00 92.62 83 LEU A C 1
ATOM 648 O O . LEU A 1 83 ? -5.820 -0.160 28.286 1.00 92.62 83 LEU A O 1
ATOM 652 N N . ASN A 1 84 ? -6.498 -2.137 27.467 1.00 88.06 84 ASN A N 1
ATOM 653 C CA . ASN A 1 84 ? -7.492 -2.419 28.501 1.00 88.06 84 ASN A CA 1
ATOM 654 C C . ASN A 1 84 ? -6.974 -3.600 29.338 1.00 88.06 84 ASN A C 1
ATOM 656 O O . ASN A 1 84 ? -7.008 -4.756 28.895 1.00 88.06 84 ASN A O 1
ATOM 660 N N . GLY A 1 85 ? -6.400 -3.294 30.504 1.00 87.12 85 GLY A N 1
ATOM 661 C CA . GLY A 1 85 ? -5.570 -4.236 31.253 1.00 87.12 85 GLY A CA 1
ATOM 662 C C . GLY A 1 85 ? -4.335 -4.638 30.441 1.00 87.12 85 GLY A C 1
ATOM 663 O O . GLY A 1 85 ? -3.608 -3.789 29.937 1.00 87.12 85 GLY A O 1
ATOM 664 N N . LYS A 1 86 ? -4.110 -5.945 30.261 1.00 87.81 86 LYS A N 1
ATOM 665 C CA . LYS A 1 86 ? -2.983 -6.475 29.465 1.00 87.81 86 LYS A CA 1
ATOM 666 C C . LYS A 1 86 ? -3.282 -6.607 27.964 1.00 87.81 86 LYS A C 1
ATOM 668 O O . LYS A 1 86 ? -2.410 -7.016 27.203 1.00 87.81 86 LYS A O 1
ATOM 673 N N . LYS A 1 87 ? -4.515 -6.331 27.521 1.00 89.12 87 LYS A N 1
ATOM 674 C CA . LYS A 1 87 ? -4.938 -6.561 26.131 1.00 89.12 87 LYS A CA 1
ATOM 675 C C . LYS A 1 87 ? -4.939 -5.261 25.338 1.00 89.12 87 LYS A C 1
ATOM 677 O O . LYS A 1 87 ? -5.545 -4.277 25.759 1.00 89.12 87 LYS A O 1
ATOM 682 N N . ARG A 1 88 ? -4.341 -5.294 24.144 1.00 91.81 88 ARG A N 1
ATOM 683 C CA . ARG A 1 88 ? -4.426 -4.208 23.160 1.00 91.81 88 ARG A CA 1
ATOM 684 C C . ARG A 1 88 ? -5.873 -3.992 22.745 1.00 91.81 88 ARG A C 1
ATOM 686 O O . ARG A 1 88 ? -6.488 -4.869 22.138 1.00 91.81 88 ARG A O 1
ATOM 693 N N . ALA A 1 89 ? -6.406 -2.823 23.073 1.00 92.38 89 ALA A N 1
ATOM 694 C CA . ALA A 1 89 ? -7.740 -2.425 22.668 1.00 92.38 89 ALA A CA 1
ATOM 695 C C . ALA A 1 89 ? -7.695 -1.696 21.325 1.00 92.38 89 ALA A C 1
ATOM 697 O O . ALA A 1 89 ? -8.500 -2.002 20.441 1.00 92.38 89 ALA A O 1
ATOM 698 N N . MET A 1 90 ? -6.768 -0.744 21.179 1.00 94.12 90 MET A N 1
ATOM 699 C CA . MET A 1 90 ? -6.725 0.189 20.051 1.00 94.12 90 MET A CA 1
ATOM 700 C C . MET A 1 90 ? -5.287 0.636 19.759 1.00 94.12 90 MET A C 1
ATOM 702 O O . MET A 1 90 ? -4.425 0.575 20.635 1.00 94.12 90 MET A O 1
ATOM 706 N N . ILE A 1 91 ? -5.043 1.111 18.540 1.00 93.94 91 ILE A N 1
ATOM 707 C CA . ILE A 1 91 ? -3.880 1.936 18.195 1.00 93.94 91 ILE A CA 1
ATOM 708 C C . ILE A 1 91 ? -4.395 3.248 17.608 1.00 93.94 91 ILE A C 1
ATOM 710 O O . ILE A 1 91 ? -5.317 3.234 16.791 1.00 93.94 91 ILE A O 1
ATOM 714 N N . LEU A 1 92 ? -3.803 4.359 18.026 1.00 94.81 92 LEU A N 1
ATOM 715 C CA . LEU A 1 92 ? -4.113 5.711 17.576 1.00 94.81 92 LEU A CA 1
ATOM 716 C C . LEU A 1 92 ? -2.983 6.215 16.679 1.00 94.81 92 LEU A C 1
ATOM 718 O O . LEU A 1 92 ? -1.813 5.989 16.994 1.00 94.81 92 LEU A O 1
ATOM 722 N N . LEU A 1 93 ? -3.338 6.897 15.593 1.00 92.56 93 LEU A N 1
ATOM 723 C CA . LEU A 1 93 ? -2.412 7.627 14.729 1.00 92.56 93 LEU A CA 1
ATOM 724 C C . LEU A 1 93 ? -2.688 9.118 14.884 1.00 92.56 93 LEU A C 1
ATOM 726 O O . LEU A 1 93 ? -3.774 9.586 14.531 1.00 92.56 93 LEU A O 1
ATOM 730 N N . PHE A 1 94 ? -1.699 9.849 15.383 1.00 91.62 94 PHE A N 1
ATOM 731 C CA . PHE A 1 94 ? -1.702 11.304 15.392 1.00 91.62 94 PHE A CA 1
ATOM 732 C C . PHE A 1 94 ? -0.779 11.821 14.299 1.00 91.62 94 PHE A C 1
ATOM 734 O O . PHE A 1 94 ? 0.303 11.281 14.103 1.00 91.62 94 PHE A O 1
ATOM 741 N N . GLU A 1 95 ? -1.200 12.872 13.615 1.00 89.12 95 GLU A N 1
ATOM 742 C CA . GLU A 1 95 ? -0.394 13.597 12.637 1.00 89.12 95 GLU A CA 1
ATOM 743 C C . GLU A 1 95 ? -0.616 15.085 12.877 1.00 89.12 95 GLU A C 1
ATOM 745 O O . GLU A 1 95 ? -1.765 15.515 13.024 1.00 89.12 95 GLU A O 1
ATOM 750 N N . ASN A 1 96 ? 0.462 15.867 12.970 1.00 87.88 96 ASN A N 1
ATOM 751 C CA . ASN A 1 96 ? 0.387 17.289 13.323 1.00 87.88 96 ASN A CA 1
ATOM 752 C C . ASN A 1 96 ? -0.498 17.524 14.565 1.00 87.88 96 ASN A C 1
ATOM 754 O O . ASN A 1 96 ? -1.419 18.341 14.561 1.00 87.88 96 ASN A O 1
ATOM 758 N N . ASN A 1 97 ? -0.263 16.731 15.618 1.00 90.69 97 ASN A N 1
ATOM 759 C CA . ASN A 1 97 ? -0.996 16.784 16.888 1.00 90.69 97 ASN A CA 1
ATOM 760 C C . ASN A 1 97 ? -2.515 16.494 16.796 1.00 90.69 97 ASN A C 1
ATOM 762 O O . ASN A 1 97 ? -3.245 16.744 17.755 1.00 90.69 97 ASN A O 1
ATOM 766 N N . THR A 1 98 ? -2.997 15.946 15.676 1.00 92.75 98 THR A N 1
ATOM 767 C CA . THR A 1 98 ? -4.419 15.671 15.415 1.00 92.75 98 THR A CA 1
ATOM 768 C C . THR A 1 98 ? -4.655 14.176 15.224 1.00 92.75 98 THR A C 1
ATOM 770 O O . THR A 1 98 ? -3.913 13.522 14.496 1.00 92.75 98 THR A O 1
ATOM 773 N N . LEU A 1 99 ? -5.688 13.615 15.856 1.00 93.81 99 LEU A N 1
ATOM 774 C CA . LEU A 1 99 ? -6.071 12.211 15.703 1.00 93.81 99 LEU A CA 1
ATOM 775 C C . LEU A 1 99 ? -6.617 11.977 14.293 1.00 93.81 99 LEU A C 1
ATOM 777 O O . LEU A 1 99 ? -7.709 12.436 13.968 1.00 93.81 99 LEU A O 1
ATOM 781 N N . ARG A 1 100 ? -5.875 11.252 13.458 1.00 89.38 100 ARG A N 1
ATOM 782 C CA . ARG A 1 100 ? -6.249 10.978 12.061 1.00 89.38 100 ARG A CA 1
ATOM 783 C C . ARG A 1 100 ? -6.889 9.618 11.866 1.00 89.38 100 ARG A C 1
ATOM 785 O O . ARG A 1 100 ? -7.777 9.460 11.030 1.00 89.38 100 ARG A O 1
ATOM 792 N N . ALA A 1 101 ? -6.447 8.627 12.636 1.00 90.25 101 ALA A N 1
ATOM 793 C CA . ALA A 1 101 ? -6.926 7.269 12.459 1.00 90.25 101 ALA A CA 1
ATOM 794 C C . ALA A 1 101 ? -6.920 6.459 13.759 1.00 90.25 101 ALA A C 1
ATOM 796 O O . ALA A 1 101 ? -6.094 6.664 14.653 1.00 90.25 101 ALA A O 1
ATOM 797 N N . ILE A 1 102 ? -7.835 5.490 13.838 1.00 92.56 102 ILE A N 1
ATOM 798 C CA . ILE A 1 102 ? -7.949 4.516 14.926 1.00 92.56 102 ILE A CA 1
ATOM 799 C C . ILE A 1 102 ? -7.976 3.087 14.359 1.00 92.56 102 ILE A C 1
ATOM 801 O O . ILE A 1 102 ? -8.773 2.771 13.475 1.00 92.56 102 ILE A O 1
ATOM 805 N N . LYS A 1 103 ? -7.120 2.198 14.877 1.00 92.56 103 LYS A N 1
ATOM 806 C CA . LYS A 1 103 ? -7.162 0.756 14.603 1.00 92.56 103 LYS A CA 1
ATOM 807 C C . LYS A 1 103 ? -7.711 0.047 15.832 1.00 92.56 103 LYS A C 1
ATOM 809 O O . LYS A 1 103 ? -7.039 -0.035 16.856 1.00 92.56 103 LYS A O 1
ATOM 814 N N . LEU A 1 104 ? -8.932 -0.454 15.732 1.00 92.50 104 LEU A N 1
ATOM 815 C CA . LEU A 1 104 ? -9.693 -1.037 16.832 1.00 92.50 104 LEU A CA 1
ATOM 816 C C . LEU A 1 104 ? -9.595 -2.567 16.818 1.00 92.50 104 LEU A C 1
ATOM 818 O O . LEU A 1 104 ? -9.967 -3.197 15.833 1.00 92.50 104 LEU A O 1
ATOM 822 N N . PHE A 1 105 ? -9.143 -3.169 17.919 1.00 91.62 105 PHE A N 1
ATOM 823 C CA . PHE A 1 105 ? -8.991 -4.624 18.076 1.00 91.62 105 PHE A CA 1
ATOM 824 C C . PHE A 1 105 ? -10.016 -5.232 19.044 1.00 91.62 105 PHE A C 1
ATOM 826 O O . PHE A 1 105 ? -10.389 -6.401 18.924 1.00 91.62 105 PHE A O 1
ATOM 833 N N . SER A 1 106 ? -10.471 -4.456 20.029 1.00 88.12 106 SER A N 1
ATOM 834 C CA . SER A 1 106 ? -11.305 -4.957 21.123 1.00 88.12 106 SER A CA 1
ATOM 835 C C . SER A 1 106 ? -12.685 -5.443 20.662 1.00 88.12 106 SER A C 1
ATOM 837 O O . SER A 1 106 ? -13.467 -4.683 20.098 1.00 88.12 106 SER A O 1
ATOM 839 N N . LYS A 1 107 ? -13.021 -6.689 21.026 1.00 86.56 107 LYS A N 1
ATOM 840 C CA . LYS A 1 107 ? -14.329 -7.334 20.777 1.00 86.56 107 LYS A CA 1
ATOM 841 C C . LYS A 1 107 ? -15.499 -6.708 21.519 1.00 86.56 107 LYS A C 1
ATOM 843 O O . LYS A 1 107 ? -16.643 -7.024 21.227 1.00 86.56 107 LYS A O 1
ATOM 848 N N . LYS A 1 108 ? -15.220 -5.844 22.497 1.00 86.62 108 LYS A N 1
ATOM 849 C CA . LYS A 1 108 ? -16.265 -5.174 23.275 1.00 86.62 108 LYS A CA 1
ATOM 850 C C . LYS A 1 108 ? -16.973 -4.078 22.480 1.00 86.62 108 LYS A C 1
ATOM 852 O O . LYS A 1 108 ? -18.034 -3.659 22.921 1.00 86.62 108 LYS A O 1
ATOM 857 N N . TYR A 1 109 ? -16.390 -3.619 21.371 1.00 88.25 109 TYR A N 1
ATOM 858 C CA . TYR A 1 109 ? -16.929 -2.517 20.585 1.00 88.25 109 TYR A CA 1
ATOM 859 C C . TYR A 1 109 ? -17.817 -3.002 19.435 1.00 88.25 109 TYR 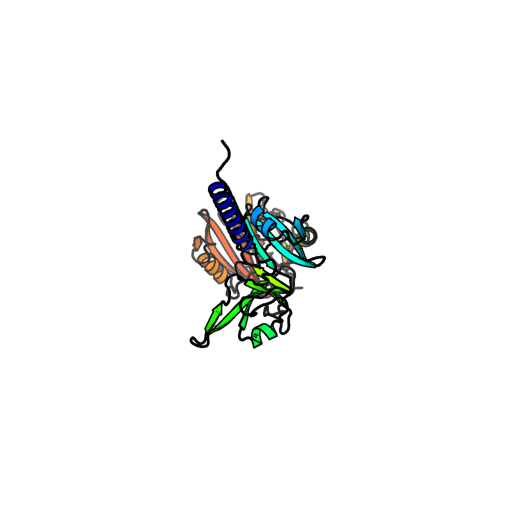A C 1
ATOM 861 O O . TYR A 1 109 ? -17.561 -4.051 18.831 1.00 88.25 109 TYR A O 1
ATOM 869 N N . TYR A 1 110 ? -18.854 -2.224 19.132 1.00 89.88 110 TYR A N 1
ATOM 870 C CA . TYR A 1 110 ? -19.846 -2.522 18.100 1.00 89.88 110 TYR A CA 1
ATOM 871 C C . TYR A 1 110 ? -20.377 -1.244 17.430 1.00 89.88 110 TYR A C 1
ATOM 873 O O . TYR A 1 110 ? -20.343 -0.178 18.033 1.00 89.88 110 TYR A O 1
ATOM 881 N N . THR A 1 111 ? -20.872 -1.303 16.193 1.00 86.06 111 THR A N 1
ATOM 882 C CA . THR A 1 111 ? -21.533 -0.134 15.573 1.00 86.06 111 THR A CA 1
ATOM 883 C C . THR A 1 111 ? -22.931 0.096 16.136 1.00 86.06 111 THR A C 1
ATOM 885 O O . THR A 1 111 ? -23.488 -0.773 16.811 1.00 86.06 111 THR A O 1
ATOM 888 N N . LYS A 1 112 ? -23.547 1.252 15.846 1.00 73.81 112 LYS A N 1
ATOM 889 C CA . LYS A 1 112 ? -24.943 1.517 16.236 1.00 73.81 112 LYS A CA 1
ATOM 890 C C . LYS A 1 112 ? -25.843 0.360 15.755 1.00 73.81 112 LYS A C 1
ATOM 892 O O . LYS A 1 112 ? -25.727 -0.105 14.619 1.00 73.81 112 LYS A O 1
ATOM 897 N N . ASN A 1 113 ? -26.694 -0.140 16.653 1.00 70.81 113 ASN A N 1
ATOM 898 C CA . ASN A 1 113 ? -27.542 -1.333 16.477 1.00 70.81 113 ASN A CA 1
ATOM 899 C C . ASN A 1 113 ? -26.794 -2.682 16.390 1.00 70.81 113 ASN A C 1
ATOM 901 O O . ASN A 1 113 ? -27.364 -3.674 15.948 1.00 70.81 113 ASN A O 1
ATOM 905 N N . GLY A 1 114 ? -25.523 -2.747 16.802 1.00 72.62 114 GLY A N 1
ATOM 906 C CA . GLY A 1 114 ? -24.768 -4.002 16.902 1.00 72.62 114 GLY A CA 1
ATOM 907 C C . GLY A 1 114 ? -24.369 -4.613 15.558 1.00 72.62 114 GLY A C 1
ATOM 908 O O . GLY A 1 114 ? -23.965 -5.775 15.513 1.00 72.62 114 GLY A O 1
ATOM 909 N N . THR A 1 115 ? -24.486 -3.846 14.471 1.00 77.38 115 THR A N 1
ATOM 910 C CA . THR A 1 115 ? -24.373 -4.336 13.092 1.00 77.38 115 THR A CA 1
ATOM 911 C C . THR A 1 115 ? -23.001 -4.939 12.793 1.00 77.38 115 THR A C 1
ATOM 913 O O . THR A 1 115 ? -22.919 -6.016 12.200 1.00 77.38 115 THR A O 1
ATOM 916 N N . LEU A 1 116 ? -21.932 -4.282 13.245 1.00 85.19 116 LEU A N 1
ATOM 917 C CA . LEU A 1 116 ? -20.548 -4.725 13.089 1.00 85.19 116 LEU A CA 1
ATOM 918 C C . LEU A 1 116 ? -19.853 -4.804 14.451 1.00 85.19 116 LEU A C 1
ATOM 920 O O . LEU A 1 116 ? -20.108 -3.986 15.328 1.00 85.19 116 LEU A O 1
ATOM 924 N N . SER A 1 117 ? -18.956 -5.775 14.618 1.00 87.56 117 SER A N 1
ATOM 925 C CA . SER A 1 117 ? -18.081 -5.934 15.788 1.00 87.56 117 SER A CA 1
ATOM 926 C C . SER A 1 117 ? -16.867 -6.791 15.416 1.00 87.56 117 SER A C 1
ATOM 928 O O . SER A 1 117 ? -16.952 -7.603 14.493 1.00 87.56 117 SER A O 1
ATOM 930 N N . THR A 1 118 ? -15.737 -6.663 16.131 1.00 81.75 118 THR A N 1
ATOM 931 C CA . THR A 1 118 ? -14.575 -7.557 15.914 1.00 81.75 118 THR A CA 1
ATOM 932 C C . THR A 1 118 ? -14.829 -8.972 16.441 1.00 81.75 118 THR A C 1
ATOM 934 O O . THR A 1 118 ? -14.017 -9.874 16.242 1.00 81.75 118 THR A O 1
ATOM 937 N N . ALA A 1 119 ? -15.959 -9.199 17.116 1.00 85.56 119 ALA A N 1
ATOM 938 C CA . ALA A 1 119 ? -16.414 -10.535 17.475 1.00 85.56 119 ALA A CA 1
ATOM 939 C C . ALA A 1 119 ? -16.972 -11.327 16.279 1.00 85.56 119 ALA A C 1
ATOM 941 O O . ALA A 1 119 ? -17.004 -12.553 16.352 1.00 85.56 119 ALA A O 1
ATOM 942 N N . LEU A 1 120 ? -17.387 -10.649 15.202 1.00 89.25 120 LEU A N 1
ATOM 943 C CA . LEU A 1 120 ? -18.068 -11.276 14.071 1.00 89.25 120 LEU A CA 1
ATOM 944 C C . LEU A 1 120 ? -17.113 -12.026 13.145 1.00 89.25 120 LEU A C 1
ATOM 946 O O . LEU A 1 120 ? -15.928 -11.701 13.003 1.00 89.25 120 LEU A O 1
ATOM 950 N N . THR A 1 121 ? -17.675 -13.008 12.458 1.00 90.06 121 THR A N 1
ATOM 951 C CA . THR A 1 121 ? -17.105 -13.633 11.274 1.00 90.06 121 THR A CA 1
ATOM 952 C C . THR A 1 121 ? -17.635 -12.981 9.998 1.00 90.06 121 THR A C 1
ATOM 954 O O . THR A 1 121 ? -18.589 -12.205 9.993 1.00 90.06 121 THR A O 1
ATOM 957 N N . THR A 1 122 ? -17.003 -13.325 8.881 1.00 88.31 122 THR A N 1
ATOM 958 C CA . THR A 1 122 ? -17.442 -12.921 7.540 1.00 88.31 122 THR A CA 1
ATOM 959 C C . THR A 1 122 ? -18.850 -13.444 7.235 1.00 88.31 122 THR A C 1
ATOM 961 O O . THR A 1 122 ? -19.639 -12.719 6.636 1.00 88.31 122 THR A O 1
ATOM 964 N N . GLN A 1 123 ? -19.182 -14.658 7.696 1.00 87.12 123 GLN A N 1
ATOM 965 C CA . GLN A 1 123 ? -20.509 -15.242 7.496 1.00 87.12 123 GLN A CA 1
ATOM 966 C C . GLN A 1 123 ? -21.575 -14.488 8.298 1.00 87.12 123 GLN A C 1
ATOM 968 O O . GLN A 1 123 ? -22.581 -14.098 7.720 1.00 87.12 123 GLN A O 1
ATOM 973 N N . ASP A 1 124 ? -21.301 -14.147 9.564 1.00 89.69 124 ASP A N 1
ATOM 974 C CA . ASP A 1 124 ? -22.241 -13.363 10.384 1.00 89.69 124 ASP A CA 1
ATOM 975 C C . ASP A 1 124 ? -22.591 -12.017 9.730 1.00 89.69 124 ASP A C 1
ATOM 977 O O . ASP A 1 124 ? -23.720 -11.536 9.812 1.00 89.69 124 ASP A O 1
ATOM 981 N N . ILE A 1 125 ? -21.613 -11.383 9.073 1.00 87.81 125 ILE A N 1
ATOM 982 C CA . ILE A 1 125 ? -21.821 -10.128 8.340 1.00 87.81 125 ILE A CA 1
ATOM 983 C C . ILE A 1 125 ? -22.733 -10.362 7.124 1.00 87.81 125 ILE A C 1
ATOM 985 O O . ILE A 1 125 ? -23.622 -9.548 6.863 1.00 87.81 125 ILE A O 1
ATOM 989 N N . TYR A 1 126 ? -22.548 -11.468 6.401 1.00 87.31 126 TYR A N 1
ATOM 990 C CA . TYR A 1 126 ? -23.382 -11.835 5.254 1.00 87.31 126 TYR A CA 1
ATOM 991 C C . TYR A 1 126 ? -24.816 -12.191 5.650 1.00 87.31 126 TYR A C 1
ATOM 993 O O . TYR A 1 126 ? -25.749 -11.690 5.020 1.00 87.31 126 TYR A O 1
ATOM 1001 N N . ASP A 1 127 ? -25.000 -12.961 6.721 1.00 86.31 127 ASP A N 1
ATOM 1002 C CA . ASP A 1 127 ? -26.318 -13.376 7.223 1.00 86.31 127 ASP A CA 1
ATOM 1003 C C . ASP A 1 127 ? -27.159 -12.175 7.673 1.00 86.31 127 ASP A C 1
ATOM 1005 O O . ASP A 1 127 ? -28.379 -12.149 7.523 1.00 86.31 127 ASP A O 1
ATOM 1009 N N . ARG A 1 128 ? -26.497 -11.106 8.127 1.00 85.06 128 ARG A N 1
ATOM 1010 C CA . ARG A 1 128 ? -27.128 -9.817 8.454 1.00 85.06 128 ARG A CA 1
ATOM 1011 C C . ARG A 1 128 ? -27.489 -8.972 7.221 1.00 85.06 128 ARG A C 1
ATOM 1013 O O . ARG A 1 128 ? -27.952 -7.841 7.364 1.00 85.06 128 ARG A O 1
ATOM 1020 N N . GLY A 1 129 ? -27.285 -9.491 6.010 1.00 83.12 129 GLY A N 1
ATOM 1021 C CA . GLY A 1 129 ? -27.642 -8.835 4.750 1.00 83.12 129 GLY A CA 1
ATOM 1022 C C . GLY A 1 129 ? -26.605 -7.835 4.231 1.00 83.12 129 GLY A C 1
ATOM 1023 O O . GLY A 1 129 ? -26.934 -7.001 3.375 1.00 83.12 129 GLY A O 1
ATOM 1024 N N . TYR A 1 130 ? -25.367 -7.904 4.724 1.00 84.81 130 TYR A N 1
ATOM 1025 C CA . TYR A 1 130 ? -24.267 -7.062 4.258 1.00 84.81 130 TYR A CA 1
ATOM 1026 C C . TYR A 1 130 ? -23.374 -7.795 3.259 1.00 84.81 130 TYR A C 1
ATOM 1028 O O . TYR A 1 130 ? -23.345 -9.018 3.186 1.00 84.81 130 TYR A O 1
ATOM 1036 N N . ARG A 1 131 ? -22.621 -7.037 2.466 1.00 84.50 131 ARG A N 1
ATOM 1037 C CA . ARG A 1 131 ? -21.543 -7.539 1.614 1.00 84.50 131 ARG A CA 1
ATOM 1038 C C . ARG A 1 131 ? -20.229 -6.886 1.987 1.00 84.50 131 ARG A C 1
ATOM 1040 O O . ARG A 1 131 ? -20.196 -5.760 2.472 1.00 84.50 131 ARG A O 1
ATOM 1047 N N . LEU A 1 132 ? -19.153 -7.614 1.726 1.00 82.25 132 LEU A N 1
ATOM 1048 C CA . LEU A 1 132 ? -17.787 -7.182 1.971 1.00 82.25 132 LEU A CA 1
ATOM 1049 C C . LEU A 1 132 ? -17.061 -7.118 0.636 1.00 82.25 132 LEU A C 1
ATOM 1051 O O . LEU A 1 132 ? -17.024 -8.118 -0.082 1.00 82.25 132 LEU A O 1
ATOM 1055 N N . ASN A 1 133 ? -16.483 -5.962 0.327 1.00 75.31 133 ASN A N 1
ATOM 1056 C CA . ASN A 1 133 ? -15.612 -5.793 -0.829 1.00 75.31 133 ASN A CA 1
ATOM 1057 C C . ASN A 1 133 ? -14.191 -5.497 -0.357 1.00 75.31 133 ASN A C 1
ATOM 1059 O O . ASN A 1 133 ? -13.992 -4.562 0.414 1.00 75.31 133 ASN A O 1
ATOM 1063 N N . ALA A 1 134 ? -13.209 -6.280 -0.793 1.00 74.50 134 ALA A N 1
ATOM 1064 C CA . ALA A 1 134 ? -11.821 -6.042 -0.419 1.00 74.50 134 ALA A CA 1
ATOM 1065 C C . ALA A 1 134 ? -11.276 -4.820 -1.175 1.00 74.50 134 ALA A C 1
ATOM 1067 O O . ALA A 1 134 ? -11.318 -4.775 -2.399 1.00 74.50 134 ALA A O 1
ATOM 1068 N N . VAL A 1 135 ? -10.729 -3.848 -0.443 1.00 69.06 135 VAL A N 1
ATOM 1069 C CA . VAL A 1 135 ? -10.196 -2.588 -1.002 1.00 69.06 135 VAL A CA 1
ATOM 1070 C C . VAL A 1 135 ? -8.687 -2.433 -0.821 1.00 69.06 135 VAL A C 1
ATOM 1072 O O . VAL A 1 135 ? -8.071 -1.490 -1.313 1.00 69.06 135 VAL A O 1
ATOM 1075 N N . GLY A 1 136 ? -8.045 -3.365 -0.120 1.00 64.56 136 GLY A N 1
ATOM 1076 C CA . GLY A 1 136 ? -6.591 -3.435 -0.081 1.00 64.56 136 GLY A CA 1
ATOM 1077 C C . GLY A 1 136 ? -6.071 -4.496 0.870 1.00 64.56 136 GLY A C 1
ATOM 1078 O O . GLY A 1 136 ? -6.710 -4.812 1.868 1.00 64.56 136 GLY A O 1
ATOM 1079 N N . LEU A 1 137 ? -4.885 -5.013 0.576 1.00 64.94 137 LEU A N 1
ATOM 1080 C CA . LEU A 1 137 ? -4.182 -5.978 1.416 1.00 64.94 137 LEU A CA 1
ATOM 1081 C C . LEU A 1 137 ? -3.425 -5.271 2.549 1.00 64.94 137 LEU A C 1
ATOM 1083 O O . LEU A 1 137 ? -2.820 -4.217 2.336 1.00 64.94 137 LEU A O 1
ATOM 1087 N N . GLU A 1 138 ? -3.424 -5.863 3.743 1.00 64.81 138 GLU A N 1
ATOM 1088 C CA . GLU A 1 138 ? -2.390 -5.590 4.742 1.00 64.81 138 GLU A CA 1
ATOM 1089 C C . GLU A 1 138 ? -1.087 -6.235 4.238 1.00 64.81 138 GLU A C 1
ATOM 1091 O O . GLU A 1 138 ? -1.068 -7.418 3.885 1.00 64.81 138 GLU A O 1
ATOM 1096 N N . LYS A 1 139 ? -0.008 -5.445 4.153 1.00 58.00 139 LYS A N 1
ATOM 1097 C CA . LYS A 1 139 ? 1.281 -5.865 3.578 1.00 58.00 139 LYS A CA 1
ATOM 1098 C C . LYS A 1 139 ? 1.768 -7.171 4.228 1.00 58.00 139 LYS A C 1
ATOM 1100 O O . LYS A 1 139 ? 1.696 -7.307 5.445 1.00 58.00 139 LYS A O 1
ATOM 1105 N N . ASN A 1 140 ? 2.250 -8.113 3.409 1.00 53.78 140 ASN A N 1
ATOM 1106 C CA . ASN A 1 140 ? 2.781 -9.419 3.832 1.00 53.78 140 ASN A CA 1
ATOM 1107 C C . ASN A 1 140 ? 1.833 -10.232 4.725 1.00 53.78 140 ASN A C 1
ATOM 1109 O O . ASN A 1 140 ? 2.262 -11.012 5.572 1.00 53.78 140 ASN A O 1
ATOM 1113 N N . SER A 1 141 ? 0.527 -10.050 4.549 1.00 63.41 141 SER A N 1
ATOM 1114 C CA . SER A 1 141 ? -0.465 -10.788 5.308 1.00 63.41 141 SER A CA 1
ATOM 1115 C C . SER A 1 141 ? -1.523 -11.364 4.380 1.00 63.41 141 SER A C 1
ATOM 1117 O O . SER A 1 141 ? -1.865 -10.784 3.351 1.00 63.41 141 SER A O 1
ATOM 1119 N N . ALA A 1 142 ? -2.114 -12.479 4.799 1.00 74.88 142 ALA A N 1
ATOM 1120 C CA . ALA A 1 142 ? -3.327 -12.992 4.181 1.00 74.88 142 ALA A CA 1
ATOM 1121 C C . ALA A 1 142 ? -4.565 -12.137 4.520 1.00 74.88 142 ALA A C 1
ATOM 1123 O O . ALA A 1 142 ? -5.674 -12.600 4.298 1.00 74.88 142 ALA A O 1
ATOM 1124 N N . TYR A 1 143 ? -4.423 -10.946 5.112 1.00 77.62 143 TYR A N 1
ATOM 1125 C CA . TYR A 1 143 ? -5.529 -10.098 5.552 1.00 77.62 143 TYR A CA 1
ATOM 1126 C C . TYR A 1 143 ? -5.679 -8.874 4.653 1.00 77.62 143 TYR A C 1
ATOM 1128 O O . TYR A 1 143 ? -4.709 -8.334 4.128 1.00 77.62 143 TYR A O 1
ATOM 1136 N N . GLY A 1 144 ? -6.913 -8.411 4.498 1.00 75.69 144 GLY A N 1
ATOM 1137 C CA . GLY A 1 144 ? -7.243 -7.215 3.746 1.00 75.69 144 GLY A CA 1
ATOM 1138 C C . GLY A 1 144 ? -8.325 -6.394 4.423 1.00 75.69 144 GLY A C 1
ATOM 1139 O O . GLY A 1 144 ? -9.130 -6.896 5.208 1.00 75.69 144 GLY A O 1
ATOM 1140 N N . ARG A 1 145 ? -8.320 -5.105 4.106 1.00 82.50 145 ARG A N 1
ATOM 1141 C CA . ARG A 1 145 ? -9.351 -4.145 4.487 1.00 82.50 145 ARG A CA 1
ATOM 1142 C C . ARG A 1 145 ? -10.537 -4.325 3.559 1.00 82.50 145 ARG A C 1
ATOM 1144 O O . ARG A 1 145 ? -10.355 -4.401 2.342 1.00 82.50 145 ARG A O 1
ATOM 1151 N N . CYS A 1 146 ? -11.725 -4.376 4.136 1.00 79.50 146 CYS A N 1
ATOM 1152 C CA . CYS A 1 146 ? -12.959 -4.510 3.386 1.00 79.50 146 CYS A CA 1
ATOM 1153 C C . CYS A 1 146 ? -13.865 -3.305 3.625 1.00 79.50 146 CYS A C 1
ATOM 1155 O O . CYS A 1 146 ? -13.951 -2.800 4.739 1.00 79.50 146 CYS A O 1
ATOM 1157 N N . GLU A 1 147 ? -14.566 -2.876 2.588 1.00 81.69 147 GLU A N 1
ATOM 1158 C CA . GLU A 1 147 ? -15.722 -1.995 2.705 1.00 81.69 147 GLU A CA 1
ATOM 1159 C C . GLU A 1 147 ? -16.983 -2.826 2.941 1.00 81.69 147 GLU A C 1
ATOM 1161 O O . GLU A 1 147 ? -17.133 -3.915 2.378 1.00 81.69 147 GLU A O 1
ATOM 1166 N N . VAL A 1 148 ? -17.887 -2.306 3.772 1.00 83.50 148 VAL A N 1
ATOM 1167 C CA . VAL A 1 148 ? -19.152 -2.962 4.116 1.00 83.50 148 VAL A CA 1
ATOM 1168 C C . VAL A 1 148 ? -20.297 -2.287 3.377 1.00 83.50 148 VAL A C 1
ATOM 1170 O O . VAL A 1 148 ? -20.507 -1.081 3.501 1.00 83.50 148 VAL A O 1
ATOM 1173 N N . TYR A 1 149 ? -21.081 -3.082 2.662 1.00 81.12 149 TYR A N 1
ATOM 1174 C CA . TYR A 1 149 ? -22.215 -2.625 1.875 1.00 81.12 149 TYR A CA 1
ATOM 1175 C C . TYR A 1 149 ? -23.513 -3.236 2.389 1.00 81.12 149 TYR A C 1
ATOM 1177 O O . TYR A 1 149 ? -23.581 -4.443 2.602 1.00 81.12 149 TYR A O 1
ATOM 1185 N N . LYS A 1 150 ? -24.567 -2.436 2.547 1.00 80.31 150 LYS A N 1
ATOM 1186 C CA . LYS A 1 150 ? -25.917 -2.924 2.850 1.00 80.31 150 LYS A CA 1
ATOM 1187 C C . LYS A 1 150 ? -26.666 -3.182 1.554 1.00 80.31 150 LYS A C 1
ATOM 1189 O O . LYS A 1 150 ? -26.652 -2.338 0.658 1.00 80.31 150 LYS A O 1
ATOM 1194 N N . LYS A 1 151 ? -27.345 -4.326 1.460 1.00 67.94 151 LYS A N 1
ATOM 1195 C CA . LYS A 1 151 ? -28.278 -4.582 0.359 1.00 67.94 151 LYS A CA 1
ATOM 1196 C C . LYS A 1 151 ? -29.419 -3.559 0.430 1.00 67.94 151 LYS A C 1
ATOM 1198 O O . LYS A 1 151 ? -30.175 -3.556 1.402 1.00 67.94 151 LYS A O 1
ATOM 1203 N N . ASN A 1 152 ? -29.538 -2.696 -0.577 1.00 63.94 152 ASN A N 1
ATOM 1204 C CA . ASN A 1 152 ? -30.689 -1.815 -0.729 1.00 63.94 152 ASN A CA 1
ATOM 1205 C C . ASN A 1 152 ? -31.829 -2.636 -1.350 1.00 63.94 152 ASN A C 1
ATOM 1207 O O . ASN A 1 152 ? -31.703 -3.141 -2.466 1.00 63.94 152 ASN A O 1
ATOM 1211 N N . LYS A 1 153 ? -32.925 -2.821 -0.603 1.00 57.12 153 LYS A N 1
ATOM 1212 C CA . LYS A 1 153 ? -34.088 -3.588 -1.077 1.00 57.12 153 LYS A CA 1
ATOM 1213 C C . LYS A 1 153 ? -34.884 -2.841 -2.154 1.00 57.12 153 LYS A C 1
ATOM 1215 O O . LYS A 1 153 ? -35.571 -3.502 -2.920 1.00 57.12 153 LYS A O 1
ATOM 1220 N N . VAL A 1 154 ? -34.767 -1.512 -2.226 1.00 54.47 154 VAL A N 1
ATOM 1221 C CA . VAL A 1 154 ? -35.567 -0.667 -3.129 1.00 54.47 154 VAL A CA 1
ATOM 1222 C C . VAL A 1 154 ? -34.912 -0.535 -4.511 1.00 54.47 154 VAL A C 1
ATOM 1224 O O . VAL A 1 154 ? -35.590 -0.663 -5.520 1.00 54.47 154 VAL A O 1
ATOM 1227 N N . GLU A 1 155 ? -33.586 -0.384 -4.584 1.00 46.72 155 GLU A N 1
ATOM 1228 C CA . GLU A 1 155 ? -32.885 -0.049 -5.843 1.00 46.72 155 GLU A CA 1
ATOM 1229 C C . GLU A 1 155 ? -32.138 -1.219 -6.518 1.00 46.72 155 GLU A C 1
ATOM 1231 O O . GLU A 1 155 ? -31.310 -0.995 -7.393 1.00 46.72 155 GLU A O 1
ATOM 1236 N N . ARG A 1 156 ? -32.359 -2.484 -6.122 1.00 47.75 156 ARG A N 1
ATOM 1237 C CA . ARG A 1 156 ? -31.541 -3.640 -6.588 1.00 47.75 156 ARG A CA 1
ATOM 1238 C C . ARG A 1 156 ? -30.015 -3.374 -6.504 1.00 47.75 156 ARG A C 1
ATOM 1240 O O . ARG A 1 156 ? -29.245 -3.890 -7.310 1.00 47.75 156 ARG A O 1
ATOM 1247 N N . GLY A 1 157 ? -29.570 -2.596 -5.512 1.00 50.59 157 GLY A N 1
ATOM 1248 C CA . GLY A 1 157 ? -28.193 -2.099 -5.391 1.00 50.59 157 GLY A CA 1
ATOM 1249 C C . GLY A 1 157 ? -27.570 -2.297 -4.004 1.00 50.59 157 GLY A C 1
ATOM 1250 O O . GLY A 1 157 ? -28.208 -2.787 -3.071 1.00 50.59 157 GLY A O 1
ATOM 1251 N N . TYR A 1 158 ? -26.299 -1.915 -3.862 1.00 55.00 158 TYR A N 1
ATOM 1252 C CA . TYR A 1 158 ? -25.536 -1.975 -2.612 1.00 55.00 158 TYR A CA 1
ATOM 1253 C C . TYR A 1 158 ? -25.050 -0.576 -2.230 1.00 55.00 158 TYR A C 1
ATOM 1255 O O . TYR A 1 158 ? -24.349 0.056 -3.014 1.00 55.00 158 TYR A O 1
ATOM 1263 N N . ALA A 1 159 ? -25.380 -0.111 -1.023 1.00 50.94 159 ALA A N 1
ATOM 1264 C CA . ALA A 1 159 ? -24.927 1.184 -0.508 1.00 50.94 159 ALA A CA 1
ATOM 1265 C C . ALA A 1 159 ? -23.876 0.986 0.601 1.00 50.94 159 ALA A C 1
ATOM 1267 O O . ALA A 1 159 ? -24.049 0.083 1.429 1.00 50.94 159 ALA A O 1
ATOM 1268 N N . PRO A 1 160 ? -22.797 1.788 0.656 1.00 59.00 160 PRO A N 1
ATOM 1269 C CA . PRO A 1 160 ? -21.806 1.690 1.726 1.00 59.00 160 PRO A CA 1
ATOM 1270 C C . PRO A 1 160 ? -22.462 2.007 3.078 1.00 59.00 160 PRO A C 1
ATOM 1272 O O . PRO A 1 160 ? -23.086 3.052 3.238 1.00 59.00 160 PRO A O 1
ATOM 1275 N N . LEU A 1 161 ? -22.344 1.089 4.042 1.00 62.41 161 LEU A N 1
ATOM 1276 C CA . LEU A 1 161 ? -23.037 1.177 5.333 1.00 62.41 161 LEU A CA 1
ATOM 1277 C C . LEU A 1 161 ? -22.460 2.286 6.223 1.00 62.41 161 LEU A C 1
ATOM 1279 O O . LEU A 1 161 ? -23.209 3.032 6.843 1.00 62.41 161 LEU A O 1
ATOM 1283 N N . GLU A 1 162 ? -21.132 2.387 6.284 1.00 61.03 162 GLU A N 1
ATOM 1284 C CA . GLU A 1 162 ? -20.421 3.406 7.054 1.00 61.03 162 GLU A CA 1
ATOM 1285 C C . GLU A 1 162 ? -19.132 3.782 6.322 1.00 61.03 162 GLU A C 1
ATOM 1287 O O . GLU A 1 162 ? -18.145 3.041 6.347 1.00 61.03 162 GLU A O 1
ATOM 1292 N N . LYS A 1 163 ? -19.121 4.946 5.659 1.00 62.38 163 LYS A N 1
ATOM 1293 C CA . LYS A 1 163 ? -17.878 5.499 5.106 1.00 62.38 163 LYS A CA 1
ATOM 1294 C C . LYS A 1 163 ? -16.885 5.691 6.256 1.00 62.38 163 LYS A C 1
ATOM 1296 O O . LYS A 1 163 ? -17.144 6.471 7.168 1.00 62.38 163 LYS A O 1
ATOM 1301 N N . GLY A 1 164 ? -15.768 4.969 6.202 1.00 62.03 164 GLY A N 1
ATOM 1302 C CA . GLY A 1 164 ? -14.649 5.130 7.129 1.00 62.03 164 GLY A CA 1
ATOM 1303 C C . GLY A 1 164 ? -14.455 4.014 8.156 1.00 62.03 164 GLY A C 1
ATOM 1304 O O . GLY A 1 164 ? -13.400 4.015 8.767 1.00 62.03 164 GLY A O 1
ATOM 1305 N N . ALA A 1 165 ? -15.378 3.055 8.333 1.00 81.38 165 ALA A N 1
ATOM 1306 C CA . ALA A 1 165 ? -15.169 1.892 9.211 1.00 81.38 165 ALA A CA 1
ATOM 1307 C C . ALA A 1 165 ? -14.919 0.615 8.389 1.00 81.38 165 ALA A C 1
ATOM 1309 O O . ALA A 1 165 ? -15.847 0.001 7.863 1.00 81.38 165 ALA A O 1
ATOM 1310 N N . MET A 1 166 ? -13.657 0.197 8.275 1.00 86.56 166 MET A N 1
ATOM 1311 C CA . MET A 1 166 ? -13.247 -0.914 7.407 1.00 86.56 166 MET A CA 1
ATOM 1312 C C . MET A 1 166 ? -12.773 -2.127 8.219 1.00 86.56 166 MET A C 1
ATOM 1314 O O . MET A 1 166 ? -11.702 -2.055 8.834 1.00 86.56 166 MET A O 1
ATOM 1318 N N . PRO A 1 167 ? -13.508 -3.258 8.235 1.00 89.19 167 PRO A N 1
ATOM 1319 C CA . PRO A 1 167 ? -13.027 -4.483 8.863 1.00 89.19 167 PRO A CA 1
ATOM 1320 C C . PRO A 1 167 ? -11.789 -5.050 8.159 1.00 89.19 167 PRO A C 1
ATOM 1322 O O . PRO A 1 167 ? -11.659 -5.006 6.935 1.00 89.19 167 PRO A O 1
ATOM 1325 N N . VAL A 1 168 ? -10.898 -5.641 8.952 1.00 88.62 168 VAL A N 1
ATOM 1326 C CA . VAL A 1 168 ? -9.724 -6.394 8.499 1.00 88.62 168 VAL A CA 1
ATOM 1327 C C . VAL A 1 168 ? -10.025 -7.883 8.586 1.00 88.62 168 VAL A C 1
ATOM 1329 O O . VAL A 1 168 ? -10.238 -8.416 9.678 1.00 88.62 168 VAL A O 1
ATOM 1332 N N . ILE A 1 169 ? -10.036 -8.560 7.442 1.00 87.38 169 ILE A N 1
ATOM 1333 C CA . ILE A 1 169 ? -10.501 -9.945 7.295 1.00 87.38 169 ILE A CA 1
ATOM 1334 C C . ILE A 1 169 ? -9.485 -10.731 6.466 1.00 87.38 169 ILE A C 1
ATOM 1336 O O . ILE A 1 169 ? -8.822 -10.164 5.599 1.00 87.38 169 ILE A O 1
ATOM 1340 N N . LYS A 1 170 ? -9.337 -12.034 6.730 1.00 85.00 170 LYS A N 1
ATOM 1341 C CA . LYS A 1 170 ? -8.506 -12.910 5.903 1.00 85.00 170 LYS A CA 1
ATOM 1342 C C . LYS A 1 170 ? -9.092 -12.986 4.492 1.00 85.00 170 LYS A C 1
ATOM 1344 O O . LYS A 1 170 ? -10.287 -13.216 4.330 1.00 85.00 170 LYS A O 1
ATOM 1349 N N . LEU A 1 171 ? -8.262 -12.814 3.475 1.00 75.06 171 LEU A N 1
ATOM 1350 C CA . LEU A 1 171 ? -8.629 -12.998 2.082 1.00 75.06 171 LEU A CA 1
ATOM 1351 C C . LEU A 1 171 ? -8.207 -14.391 1.600 1.00 75.06 171 LEU A C 1
ATOM 1353 O O . LEU A 1 171 ? -7.257 -15.002 2.091 1.00 75.06 171 LEU A O 1
ATOM 1357 N N . THR A 1 172 ? -8.939 -14.889 0.616 1.00 75.19 172 THR A N 1
ATOM 1358 C CA . THR A 1 172 ? -8.580 -16.051 -0.197 1.00 75.19 172 THR A CA 1
ATOM 1359 C C . THR A 1 172 ? -7.437 -15.702 -1.153 1.00 75.19 172 THR A C 1
ATOM 1361 O O . THR A 1 172 ? -7.161 -14.527 -1.400 1.00 75.19 172 THR A O 1
ATOM 1364 N N . SER A 1 173 ? -6.824 -16.712 -1.775 1.00 67.25 173 SER A N 1
ATOM 1365 C CA . SER A 1 173 ? -5.839 -16.517 -2.855 1.00 67.25 173 SER A CA 1
ATOM 1366 C C . SER A 1 173 ? -6.381 -15.696 -4.034 1.00 67.25 173 SER A C 1
ATOM 1368 O O . SER A 1 173 ? -5.614 -15.058 -4.745 1.00 67.25 173 SER A O 1
ATOM 1370 N N . LYS A 1 174 ? -7.709 -15.652 -4.209 1.00 66.12 174 LYS A N 1
ATOM 1371 C CA . LYS A 1 174 ? -8.407 -14.851 -5.228 1.00 66.12 174 LYS A CA 1
ATOM 1372 C C . LYS A 1 174 ? -8.739 -13.422 -4.766 1.00 66.12 174 LYS A C 1
ATOM 1374 O O . LYS A 1 174 ? -9.514 -12.738 -5.427 1.00 66.12 174 LYS A O 1
ATOM 1379 N N . GLY A 1 175 ? -8.238 -12.985 -3.607 1.00 61.97 175 GLY A N 1
ATOM 1380 C CA . GLY A 1 175 ? -8.460 -11.636 -3.070 1.00 61.97 175 GLY A CA 1
ATOM 1381 C C . GLY A 1 175 ? -9.865 -11.378 -2.511 1.00 61.97 175 GLY A C 1
ATOM 1382 O O . GLY A 1 175 ? -10.186 -10.246 -2.165 1.00 61.97 175 GLY A O 1
ATOM 1383 N N . LYS A 1 176 ? -10.713 -12.408 -2.395 1.00 72.81 176 LYS A N 1
ATOM 1384 C CA . LYS A 1 176 ? -12.057 -12.299 -1.796 1.00 72.81 176 LYS A CA 1
ATOM 1385 C C . LYS A 1 176 ? -12.013 -12.561 -0.289 1.00 72.81 176 LYS A C 1
ATOM 1387 O O . LYS A 1 176 ? -11.219 -13.418 0.101 1.00 72.81 176 LYS A O 1
ATOM 1392 N N . PRO A 1 177 ? -12.861 -11.926 0.543 1.00 78.25 177 PRO A N 1
ATOM 1393 C CA . PRO A 1 177 ? -12.986 -12.274 1.959 1.00 78.25 177 PRO A CA 1
ATOM 1394 C C . PRO A 1 177 ? -13.241 -13.775 2.136 1.00 78.25 177 PRO A C 1
ATOM 1396 O O . PRO A 1 177 ? -14.110 -14.344 1.477 1.00 78.25 177 PRO A O 1
ATOM 1399 N N . ALA A 1 178 ? -12.448 -14.431 2.979 1.00 79.62 178 ALA A N 1
ATOM 1400 C CA . ALA A 1 178 ? -12.599 -15.852 3.246 1.00 79.62 178 ALA A CA 1
ATOM 1401 C C . ALA A 1 178 ? -13.858 -16.096 4.088 1.00 79.62 178 ALA A C 1
ATOM 1403 O O . ALA A 1 178 ? -14.067 -15.433 5.108 1.00 79.62 178 ALA A O 1
ATOM 1404 N N . ALA A 1 179 ? -14.670 -17.074 3.680 1.00 81.44 179 ALA A N 1
ATOM 1405 C CA . ALA A 1 179 ? -15.832 -17.506 4.448 1.00 81.44 179 ALA A CA 1
ATOM 1406 C C . ALA A 1 179 ? -15.421 -17.849 5.891 1.00 81.44 179 ALA A C 1
ATOM 1408 O O . ALA A 1 179 ? -14.325 -18.362 6.128 1.00 81.44 179 ALA A O 1
ATOM 1409 N N . PHE A 1 180 ? -16.275 -17.508 6.859 1.00 87.94 180 PHE A N 1
ATOM 1410 C CA . PHE A 1 180 ? -16.043 -17.726 8.296 1.00 87.94 180 PHE A CA 1
ATOM 1411 C C . PHE A 1 180 ? -14.775 -17.077 8.890 1.00 87.94 180 PHE A C 1
ATOM 1413 O O . PHE A 1 180 ? -14.461 -17.295 10.062 1.00 87.94 180 PHE A O 1
ATOM 1420 N N . SER A 1 181 ? -14.051 -16.223 8.153 1.00 88.56 181 SER A N 1
ATOM 1421 C CA . SER A 1 181 ? -12.916 -15.497 8.728 1.00 88.56 181 SER A CA 1
ATOM 1422 C C . SER A 1 181 ? -13.400 -14.528 9.800 1.00 88.56 181 SER A C 1
ATOM 1424 O O . SER A 1 181 ? -14.271 -13.697 9.539 1.00 88.56 181 SER A O 1
ATOM 1426 N N . LYS A 1 182 ? -12.780 -14.581 10.983 1.00 91.12 182 LYS A N 1
ATOM 1427 C CA . LYS A 1 182 ? -12.995 -13.605 12.059 1.00 91.12 182 LYS A CA 1
ATOM 1428 C C . LYS A 1 182 ? -12.508 -12.221 11.634 1.00 91.12 182 LYS A C 1
ATOM 1430 O O . LYS A 1 182 ? -11.472 -12.102 10.973 1.00 91.12 182 LYS A O 1
ATOM 1435 N N . VAL A 1 183 ? -13.231 -11.186 12.047 1.00 90.50 183 VAL A N 1
ATOM 1436 C CA . VAL A 1 183 ? -12.781 -9.800 11.914 1.00 90.50 183 VAL A CA 1
ATOM 1437 C C . VAL A 1 183 ? -11.644 -9.558 12.905 1.00 90.50 183 VAL A C 1
ATOM 1439 O O . VAL A 1 183 ? -11.820 -9.639 14.117 1.00 90.50 183 VAL A O 1
ATOM 1442 N N . LYS A 1 184 ? -10.448 -9.267 12.393 1.00 89.69 184 LYS A N 1
ATOM 1443 C CA . LYS A 1 184 ? -9.241 -9.091 13.213 1.00 89.69 184 LYS A CA 1
ATOM 1444 C C . LYS A 1 184 ? -9.187 -7.716 13.878 1.00 89.69 184 LYS A C 1
ATOM 1446 O O . LYS A 1 184 ? -8.690 -7.588 14.995 1.00 89.69 184 LYS A O 1
ATOM 1451 N N . ALA A 1 185 ? -9.648 -6.696 13.163 1.00 90.94 185 ALA A N 1
ATOM 1452 C CA . ALA A 1 185 ? -9.668 -5.307 13.597 1.00 90.94 185 ALA A CA 1
ATOM 1453 C C . ALA A 1 185 ? -10.628 -4.486 12.722 1.00 90.94 185 ALA A C 1
ATOM 1455 O O . ALA A 1 185 ? -11.059 -4.964 11.673 1.00 90.94 185 ALA A O 1
ATOM 1456 N N . PHE A 1 186 ? -10.886 -3.240 13.114 1.00 90.06 186 PHE A N 1
ATOM 1457 C CA . PHE A 1 186 ? -11.431 -2.199 12.239 1.00 90.06 186 PHE A CA 1
ATOM 1458 C C . PHE A 1 186 ? -10.427 -1.069 12.069 1.00 90.06 186 PHE A C 1
ATOM 1460 O O . PHE A 1 186 ? -9.723 -0.709 13.012 1.00 90.06 186 PHE A O 1
ATOM 1467 N N . TYR A 1 187 ? -10.407 -0.496 10.874 1.00 88.62 187 TYR A N 1
ATOM 1468 C CA . TYR A 1 187 ? -9.805 0.798 10.596 1.00 88.62 187 TYR A CA 1
ATOM 1469 C C . TYR A 1 187 ? -10.878 1.875 10.583 1.00 88.62 187 TYR A C 1
ATOM 1471 O O . TYR A 1 187 ? -11.907 1.678 9.943 1.00 88.62 187 TYR A O 1
ATOM 1479 N N . ILE A 1 188 ? -10.632 2.969 11.298 1.00 87.12 188 ILE A N 1
ATOM 1480 C CA . ILE A 1 188 ? -11.538 4.110 11.447 1.00 87.12 188 ILE A CA 1
ATOM 1481 C C . ILE A 1 188 ? -10.768 5.389 11.119 1.00 87.12 188 ILE A C 1
ATOM 1483 O O . ILE A 1 188 ? -9.678 5.588 11.659 1.00 87.12 188 ILE A O 1
ATOM 1487 N N . GLY A 1 189 ? -11.326 6.239 10.254 1.00 83.19 189 GLY A N 1
ATOM 1488 C CA . GLY A 1 189 ? -10.657 7.443 9.748 1.00 83.19 189 GLY A CA 1
ATOM 1489 C C . GLY A 1 189 ? -9.696 7.162 8.589 1.00 83.19 189 GLY A C 1
ATOM 1490 O O . GLY A 1 189 ? -10.020 6.397 7.677 1.00 83.19 189 GLY A O 1
ATOM 1491 N N . ASP A 1 190 ? -8.520 7.791 8.631 1.00 71.88 190 ASP A N 1
ATOM 1492 C CA . ASP A 1 190 ? -7.510 7.706 7.571 1.00 71.88 190 ASP A CA 1
ATOM 1493 C C . ASP A 1 190 ? -6.769 6.355 7.540 1.00 71.88 190 ASP A C 1
ATOM 1495 O O . ASP A 1 190 ? -6.881 5.493 8.419 1.00 71.88 190 ASP A O 1
ATOM 1499 N N . SER A 1 191 ? -5.980 6.126 6.485 1.00 64.69 191 SER A N 1
ATOM 1500 C CA . SER A 1 191 ? -5.227 4.879 6.345 1.00 64.69 191 SER A CA 1
ATOM 1501 C C . SER A 1 191 ? -4.060 4.796 7.335 1.00 64.69 191 SER A C 1
ATOM 1503 O O . SER A 1 191 ? -3.174 5.643 7.320 1.00 64.69 191 SER A O 1
ATOM 1505 N N . PHE A 1 192 ? -3.971 3.713 8.112 1.00 63.84 192 PHE A N 1
ATOM 1506 C CA . PHE A 1 192 ? -2.747 3.404 8.857 1.00 63.84 192 PHE A CA 1
ATOM 1507 C C . PHE A 1 192 ? -1.676 2.833 7.932 1.00 63.84 192 PHE A C 1
ATOM 1509 O O . PHE A 1 192 ? -1.891 1.802 7.287 1.00 63.84 192 PHE A O 1
ATOM 1516 N N . ARG A 1 193 ? -0.477 3.409 7.983 1.00 57.31 193 ARG A N 1
ATOM 1517 C CA . ARG A 1 193 ? 0.750 2.764 7.505 1.00 57.31 193 ARG A CA 1
ATOM 1518 C C . ARG A 1 193 ? 1.765 2.684 8.642 1.00 57.31 193 ARG A C 1
ATOM 1520 O O . ARG A 1 193 ? 2.620 3.546 8.769 1.00 57.31 193 ARG A O 1
ATOM 1527 N N . MET A 1 194 ? 1.695 1.625 9.447 1.00 49.88 194 MET A N 1
ATOM 1528 C CA . MET A 1 194 ? 2.789 1.282 10.362 1.00 49.88 194 MET A CA 1
ATOM 1529 C C . MET A 1 194 ? 3.739 0.314 9.659 1.00 49.88 194 MET A C 1
ATOM 1531 O O . MET A 1 194 ? 3.302 -0.750 9.228 1.00 49.88 194 MET A O 1
ATOM 1535 N N . ILE A 1 195 ? 5.018 0.677 9.553 1.00 46.66 195 ILE A N 1
ATOM 1536 C CA . ILE A 1 195 ? 6.090 -0.216 9.095 1.00 46.66 195 ILE A CA 1
ATOM 1537 C C . ILE A 1 195 ? 6.988 -0.498 10.303 1.00 46.66 195 ILE A C 1
ATOM 1539 O O . ILE A 1 195 ? 7.472 0.433 10.953 1.00 46.66 195 ILE A O 1
ATOM 1543 N N . THR A 1 196 ? 7.186 -1.771 10.634 1.00 38.84 196 THR A N 1
ATOM 1544 C CA . THR A 1 196 ? 8.068 -2.187 11.736 1.00 38.84 196 THR A CA 1
ATOM 1545 C C . THR A 1 196 ? 9.539 -2.156 11.313 1.00 38.84 196 THR A C 1
ATOM 1547 O O . THR A 1 196 ? 9.865 -2.410 10.155 1.00 38.84 196 THR A O 1
ATOM 1550 N N . LEU A 1 197 ? 10.462 -1.910 12.253 1.00 40.28 197 LEU A N 1
ATOM 1551 C CA . LEU A 1 197 ? 11.910 -1.957 11.974 1.00 40.28 197 LEU A CA 1
ATOM 1552 C C . LEU A 1 197 ? 12.390 -3.360 11.542 1.00 40.28 197 LEU A C 1
ATOM 1554 O O . LEU A 1 197 ? 13.313 -3.489 10.745 1.00 40.28 197 LEU A O 1
ATOM 1558 N N . LYS A 1 198 ? 11.735 -4.436 12.005 1.00 32.59 198 LYS A N 1
ATOM 1559 C CA . LYS A 1 198 ? 12.065 -5.821 11.607 1.00 32.59 198 LYS A CA 1
ATOM 1560 C C . LYS A 1 198 ? 11.719 -6.103 10.136 1.00 32.59 198 LYS A C 1
ATOM 1562 O O . LYS A 1 198 ? 12.421 -6.867 9.479 1.00 32.59 198 LYS A O 1
ATOM 1567 N N . GLU A 1 199 ? 10.691 -5.442 9.599 1.00 32.28 199 GLU A N 1
ATOM 1568 C CA . GLU A 1 199 ? 10.349 -5.486 8.171 1.00 32.28 199 GLU A CA 1
ATOM 1569 C C . GLU A 1 199 ? 11.381 -4.755 7.301 1.00 32.28 199 GLU A C 1
ATOM 1571 O O . GLU A 1 199 ? 11.492 -5.059 6.121 1.00 32.28 199 GLU A O 1
ATOM 1576 N N . GLU A 1 200 ? 12.179 -3.827 7.835 1.00 33.47 200 GLU A N 1
ATOM 1577 C CA . GLU A 1 200 ? 13.251 -3.156 7.082 1.00 33.47 200 GLU A CA 1
ATOM 1578 C C . GLU A 1 200 ? 14.373 -4.122 6.683 1.00 33.47 200 GLU A C 1
ATOM 1580 O O . GLU A 1 200 ? 14.897 -4.032 5.575 1.00 33.47 200 GLU A O 1
ATOM 1585 N N . LYS A 1 201 ? 14.690 -5.099 7.543 1.00 29.56 201 LYS A N 1
ATOM 1586 C CA . LYS A 1 201 ? 15.729 -6.104 7.272 1.00 29.56 201 LYS A CA 1
ATOM 1587 C C . LYS A 1 201 ? 15.327 -7.069 6.147 1.00 29.56 201 LYS A C 1
ATOM 1589 O O . LYS A 1 201 ? 16.187 -7.462 5.372 1.00 29.56 201 LYS A O 1
ATOM 1594 N N . TYR A 1 202 ? 14.030 -7.374 6.028 1.00 31.22 202 TYR A N 1
ATOM 1595 C CA . TYR A 1 202 ? 13.473 -8.150 4.911 1.00 31.22 202 TYR A CA 1
ATOM 1596 C C . TYR A 1 202 ? 13.269 -7.302 3.652 1.00 31.22 202 TYR A C 1
ATOM 1598 O O . TYR A 1 202 ? 13.606 -7.756 2.569 1.00 31.22 202 TYR A O 1
ATOM 1606 N N . ASN A 1 203 ? 12.818 -6.044 3.776 1.00 36.12 203 ASN A N 1
ATOM 1607 C CA . ASN A 1 203 ? 12.709 -5.163 2.609 1.00 36.12 203 ASN A CA 1
ATOM 1608 C C . ASN A 1 203 ? 14.087 -4.919 1.970 1.00 36.12 203 ASN A C 1
ATOM 1610 O O . ASN A 1 203 ? 14.139 -4.788 0.763 1.00 36.12 203 ASN A O 1
ATOM 1614 N N . LYS A 1 204 ? 15.200 -4.901 2.722 1.00 37.88 204 LYS A N 1
ATOM 1615 C CA . LYS A 1 204 ? 16.560 -4.782 2.152 1.00 37.88 204 LYS A CA 1
ATOM 1616 C C . LYS A 1 204 ? 16.968 -5.942 1.223 1.00 37.88 204 LYS A C 1
ATOM 1618 O O . LYS A 1 204 ? 17.881 -5.738 0.436 1.00 37.88 204 LYS A O 1
ATOM 1623 N N . MET A 1 205 ? 16.309 -7.105 1.292 1.00 35.59 205 MET A N 1
ATOM 1624 C CA . MET A 1 205 ? 16.545 -8.251 0.394 1.00 35.59 205 MET A CA 1
ATOM 1625 C C . MET A 1 205 ? 15.692 -8.209 -0.892 1.00 35.59 205 MET A C 1
ATOM 1627 O O . MET A 1 205 ? 15.932 -8.997 -1.796 1.00 35.59 205 MET A O 1
ATOM 1631 N N . ASP A 1 206 ? 14.717 -7.297 -0.997 1.00 51.47 206 ASP A N 1
ATOM 1632 C CA . ASP A 1 206 ? 13.731 -7.252 -2.096 1.00 51.47 206 ASP A CA 1
ATOM 1633 C C . ASP A 1 206 ? 14.168 -6.390 -3.298 1.00 51.47 206 ASP A C 1
ATOM 1635 O O . ASP A 1 206 ? 13.352 -6.082 -4.169 1.00 51.47 206 ASP A O 1
ATOM 1639 N N . PHE A 1 207 ? 15.422 -5.937 -3.340 1.00 59.91 207 PHE A N 1
ATOM 1640 C CA . PHE A 1 207 ? 15.906 -4.996 -4.348 1.00 59.91 207 PHE A CA 1
ATOM 1641 C C . PHE A 1 207 ? 17.027 -5.652 -5.119 1.00 59.91 207 PHE A C 1
ATOM 1643 O O . PHE A 1 207 ? 18.038 -6.010 -4.524 1.00 59.91 207 PHE A O 1
ATOM 1650 N N . GLY A 1 208 ? 16.804 -5.840 -6.418 1.00 62.34 208 GLY A N 1
ATOM 1651 C CA . GLY A 1 208 ? 17.675 -6.658 -7.240 1.00 62.34 208 GLY A CA 1
ATOM 1652 C C . GLY A 1 208 ? 19.178 -6.428 -7.041 1.00 62.34 208 GLY A C 1
ATOM 1653 O O . GLY A 1 208 ? 19.629 -5.314 -6.778 1.00 62.34 208 GLY A O 1
ATOM 1654 N N . THR A 1 209 ? 19.948 -7.502 -7.153 1.00 73.19 209 THR A N 1
ATOM 1655 C CA . THR A 1 209 ? 21.395 -7.513 -6.948 1.00 73.19 209 THR A CA 1
ATOM 1656 C C . THR A 1 209 ? 22.097 -7.158 -8.253 1.00 73.19 209 THR A C 1
ATOM 1658 O O . THR A 1 209 ? 21.739 -7.676 -9.309 1.00 73.19 209 THR A O 1
ATOM 1661 N N . LEU A 1 210 ? 23.098 -6.279 -8.180 1.00 73.75 210 LEU A N 1
ATOM 1662 C CA . LEU A 1 210 ? 24.051 -6.077 -9.268 1.00 73.75 210 LEU A CA 1
ATOM 1663 C C . LEU A 1 210 ? 25.238 -7.012 -9.057 1.00 73.75 210 LEU A C 1
ATOM 1665 O O . LEU A 1 210 ? 25.863 -7.000 -7.997 1.00 73.75 210 LEU A O 1
ATOM 1669 N N . THR A 1 211 ? 25.540 -7.827 -10.058 1.00 77.44 211 THR A N 1
ATOM 1670 C CA . THR A 1 211 ? 26.673 -8.754 -10.051 1.00 77.44 211 THR A CA 1
ATOM 1671 C C . THR A 1 211 ? 27.453 -8.531 -11.341 1.00 77.44 211 THR A C 1
ATOM 1673 O O . THR A 1 211 ? 27.095 -9.045 -12.399 1.00 77.44 211 THR A O 1
ATOM 1676 N N . GLY A 1 212 ? 28.475 -7.672 -11.278 1.00 80.06 212 GLY A N 1
ATOM 1677 C CA . GLY A 1 212 ? 29.160 -7.176 -12.474 1.00 80.06 212 GLY A CA 1
ATOM 1678 C C . GLY A 1 212 ? 28.209 -6.374 -13.368 1.00 80.06 212 GLY A C 1
ATOM 1679 O O . GLY A 1 212 ? 27.601 -5.409 -12.910 1.00 80.06 212 GLY A O 1
ATOM 1680 N N . GLN A 1 213 ? 28.067 -6.803 -14.624 1.00 84.06 213 GLN A N 1
ATOM 1681 C CA . GLN A 1 213 ? 27.182 -6.183 -15.616 1.00 84.06 213 GLN A CA 1
ATOM 1682 C C . GLN A 1 213 ? 25.756 -6.751 -15.636 1.00 84.06 213 GLN A C 1
ATOM 1684 O O . GLN A 1 213 ? 24.962 -6.404 -16.508 1.00 84.06 213 GLN A O 1
ATOM 1689 N N . THR A 1 214 ? 25.401 -7.608 -14.680 1.00 84.62 214 THR A N 1
ATOM 1690 C CA . THR A 1 214 ? 24.064 -8.204 -14.616 1.00 84.62 214 THR A CA 1
ATOM 1691 C C . THR A 1 214 ? 23.284 -7.655 -13.431 1.00 84.62 214 THR A C 1
ATOM 1693 O O . THR A 1 214 ? 23.766 -7.637 -12.300 1.00 84.62 214 THR A O 1
ATOM 1696 N N . TYR A 1 215 ? 22.051 -7.225 -13.689 1.00 84.25 215 TYR A N 1
ATOM 1697 C CA . TYR A 1 215 ? 21.056 -6.899 -12.676 1.00 84.25 215 TYR A CA 1
ATOM 1698 C C . TYR A 1 215 ? 20.056 -8.044 -12.538 1.00 84.25 215 TYR A C 1
ATOM 1700 O O . TYR A 1 215 ? 19.425 -8.425 -13.522 1.00 84.25 215 TYR A O 1
ATOM 1708 N N . LEU A 1 216 ? 19.873 -8.549 -11.320 1.00 81.44 216 LEU A N 1
ATOM 1709 C CA . LEU A 1 216 ? 18.963 -9.651 -11.002 1.00 81.44 216 LEU A CA 1
ATOM 1710 C C . LEU A 1 216 ? 17.919 -9.209 -9.989 1.00 81.44 216 LEU A C 1
ATOM 1712 O O . LEU A 1 216 ? 18.285 -8.760 -8.915 1.00 81.44 216 LEU A O 1
ATOM 1716 N N . ASN A 1 217 ? 16.631 -9.387 -10.263 1.00 80.25 217 ASN A N 1
ATOM 1717 C CA . ASN A 1 217 ? 15.539 -9.022 -9.364 1.00 80.25 217 ASN A CA 1
ATOM 1718 C C . ASN A 1 217 ? 14.539 -10.173 -9.210 1.00 80.25 217 ASN A C 1
ATOM 1720 O O . ASN A 1 217 ? 13.662 -10.363 -10.053 1.00 80.25 217 ASN A O 1
ATOM 1724 N N . ASP A 1 218 ? 14.628 -10.903 -8.099 1.00 76.06 218 ASP A N 1
ATOM 1725 C CA . ASP A 1 218 ? 13.747 -12.044 -7.819 1.00 76.06 218 ASP A CA 1
ATOM 1726 C C . ASP A 1 218 ? 12.270 -11.644 -7.652 1.00 76.06 218 ASP A C 1
ATOM 1728 O O . ASP A 1 218 ? 11.367 -12.409 -7.977 1.00 76.06 218 ASP A O 1
ATOM 1732 N N . LYS A 1 219 ? 11.973 -10.426 -7.188 1.00 74.00 219 LYS A N 1
ATOM 1733 C CA . LYS A 1 219 ? 10.589 -9.972 -6.963 1.00 74.00 219 LYS A CA 1
ATOM 1734 C C . LYS A 1 219 ? 9.805 -9.790 -8.263 1.00 74.00 219 LYS A C 1
ATOM 1736 O O . LYS A 1 219 ? 8.588 -10.018 -8.303 1.00 74.00 219 LYS A O 1
ATOM 1741 N N . PHE A 1 220 ? 10.487 -9.332 -9.306 1.00 76.94 220 PHE A N 1
ATOM 1742 C CA . PHE A 1 220 ? 9.937 -9.188 -10.650 1.00 76.94 220 PHE A CA 1
ATOM 1743 C C . PHE A 1 220 ? 10.356 -10.325 -11.584 1.00 76.94 220 PHE A C 1
ATOM 1745 O O . PHE A 1 220 ? 9.932 -10.316 -12.738 1.00 76.94 220 PHE A O 1
ATOM 1752 N N . ASN A 1 221 ? 11.118 -11.308 -11.086 1.00 79.19 221 ASN A N 1
ATOM 1753 C CA . ASN A 1 221 ? 11.719 -12.371 -11.887 1.00 79.19 221 ASN A CA 1
ATOM 1754 C C . ASN A 1 221 ? 12.457 -11.801 -13.106 1.00 79.19 221 ASN A C 1
ATOM 1756 O O . ASN A 1 221 ? 12.232 -12.238 -14.231 1.00 79.19 221 ASN A O 1
ATOM 1760 N N . LEU A 1 222 ? 13.268 -10.765 -12.898 1.00 82.38 222 LEU A N 1
ATOM 1761 C CA . LEU A 1 222 ? 13.877 -9.987 -13.971 1.00 82.38 222 LEU A CA 1
ATOM 1762 C C . LEU A 1 222 ? 15.396 -10.121 -13.937 1.00 82.38 222 LEU A C 1
ATOM 1764 O O . LEU A 1 222 ? 16.008 -9.943 -12.890 1.00 82.38 222 LEU A O 1
ATOM 1768 N N . GLU A 1 223 ? 15.988 -10.365 -15.096 1.00 87.88 223 GLU A N 1
ATOM 1769 C CA . GLU A 1 223 ? 17.427 -10.351 -15.324 1.00 87.88 223 GLU A CA 1
ATOM 1770 C C . GLU A 1 223 ? 17.754 -9.415 -16.478 1.00 87.88 223 GLU A C 1
ATOM 1772 O O . GLU A 1 223 ? 17.041 -9.395 -17.481 1.00 87.88 223 GLU A O 1
ATOM 1777 N N . ILE A 1 224 ? 18.807 -8.614 -16.337 1.00 86.94 224 ILE A N 1
ATOM 1778 C CA . ILE A 1 224 ? 19.237 -7.675 -17.373 1.00 86.94 224 ILE A CA 1
ATOM 1779 C C . ILE A 1 224 ? 20.748 -7.661 -17.429 1.00 86.94 224 ILE A C 1
ATOM 1781 O O . ILE A 1 224 ? 21.396 -7.325 -16.440 1.00 86.94 224 ILE A O 1
ATOM 1785 N N . SER A 1 225 ? 21.288 -7.954 -18.604 1.00 87.31 225 SER A N 1
ATOM 1786 C CA . SER A 1 225 ? 22.712 -7.812 -18.884 1.00 87.31 225 SER A CA 1
ATOM 1787 C C . SER A 1 225 ? 22.980 -6.473 -19.567 1.00 87.31 225 SER A C 1
ATOM 1789 O O . SER A 1 225 ? 22.346 -6.132 -20.572 1.00 87.31 225 SER A O 1
ATOM 1791 N N . PHE A 1 226 ? 23.922 -5.717 -19.019 1.00 84.62 226 PHE A N 1
ATOM 1792 C CA . PHE A 1 226 ? 24.397 -4.452 -19.560 1.00 84.62 226 PHE A CA 1
ATOM 1793 C C . PHE A 1 226 ? 25.659 -4.672 -20.410 1.00 84.62 226 PHE A C 1
ATOM 1795 O O . PHE A 1 226 ? 26.458 -5.559 -20.108 1.00 84.62 226 PHE A O 1
ATOM 1802 N N . PRO A 1 227 ? 25.863 -3.897 -21.488 1.00 85.75 227 PRO A N 1
ATOM 1803 C CA . PRO A 1 227 ? 27.145 -3.871 -22.181 1.00 85.75 227 PRO A CA 1
ATOM 1804 C C . PRO A 1 227 ? 28.249 -3.313 -21.270 1.00 85.75 227 PRO A C 1
ATOM 1806 O O . PRO A 1 227 ? 27.973 -2.517 -20.378 1.00 85.75 227 PRO A O 1
ATOM 1809 N N . GLU A 1 228 ? 29.505 -3.683 -21.524 1.00 85.19 228 GLU A N 1
ATOM 1810 C CA . GLU A 1 228 ? 30.644 -3.364 -20.643 1.00 85.19 228 GLU A CA 1
ATOM 1811 C C . GLU A 1 228 ? 30.864 -1.864 -20.396 1.00 85.19 228 GLU A C 1
ATOM 1813 O O . GLU A 1 228 ? 31.295 -1.479 -19.314 1.00 85.19 228 GLU A O 1
ATOM 1818 N N . ASN A 1 229 ? 30.524 -1.014 -21.368 1.00 85.75 229 ASN A N 1
ATOM 1819 C CA . ASN A 1 229 ? 30.649 0.443 -21.276 1.00 85.75 229 ASN A CA 1
ATOM 1820 C C . ASN A 1 229 ? 29.457 1.128 -20.581 1.00 85.75 229 ASN A C 1
ATOM 1822 O O . ASN A 1 229 ? 29.383 2.360 -20.554 1.00 85.75 229 ASN A O 1
ATOM 1826 N N . TRP A 1 230 ? 28.497 0.357 -20.067 1.00 87.00 230 TRP A N 1
ATOM 1827 C CA . TRP A 1 230 ? 27.386 0.861 -19.269 1.00 87.00 230 TRP A CA 1
ATOM 1828 C C . TRP A 1 230 ? 27.650 0.607 -17.787 1.00 87.00 230 TRP A C 1
ATOM 1830 O O . TRP A 1 230 ? 28.075 -0.471 -17.383 1.00 87.00 230 TRP A O 1
ATOM 1840 N N . THR A 1 231 ? 27.335 1.603 -16.965 1.00 86.12 231 THR A N 1
ATOM 1841 C CA . THR A 1 231 ? 27.442 1.523 -15.509 1.00 86.12 231 THR A CA 1
ATOM 1842 C C . THR A 1 231 ? 26.037 1.511 -14.911 1.00 86.12 231 THR A C 1
ATOM 1844 O O . THR A 1 231 ? 25.396 2.570 -14.842 1.00 86.12 231 THR A O 1
ATOM 1847 N N . PRO A 1 232 ? 25.515 0.340 -14.503 1.00 84.06 232 PRO A N 1
ATOM 1848 C CA . PRO A 1 232 ? 24.213 0.242 -13.865 1.00 84.06 232 PRO A CA 1
ATOM 1849 C C . PRO A 1 232 ? 24.265 0.694 -12.400 1.00 84.06 232 PRO A C 1
ATOM 1851 O O . PRO A 1 232 ? 25.225 0.473 -11.668 1.00 84.06 232 PRO A O 1
ATOM 1854 N N . ASN A 1 233 ? 23.183 1.319 -11.957 1.00 79.56 233 ASN A N 1
ATOM 1855 C CA . ASN A 1 233 ? 22.958 1.778 -10.600 1.00 79.56 233 ASN A CA 1
ATOM 1856 C C . ASN A 1 233 ? 21.481 1.563 -10.242 1.00 79.56 233 ASN A C 1
ATOM 1858 O O . ASN A 1 233 ? 20.574 2.191 -10.797 1.00 79.56 233 ASN A O 1
ATOM 1862 N N . ALA A 1 234 ? 21.235 0.646 -9.312 1.00 69.75 234 ALA A N 1
ATOM 1863 C CA . ALA A 1 234 ? 19.906 0.391 -8.784 1.00 69.75 234 ALA A CA 1
ATOM 1864 C C . ALA A 1 234 ? 19.635 1.331 -7.601 1.00 69.75 234 ALA A C 1
ATOM 1866 O O . ALA A 1 234 ? 20.355 1.316 -6.604 1.00 69.75 234 ALA A O 1
ATOM 1867 N N . THR A 1 235 ? 18.582 2.146 -7.690 1.00 63.91 235 THR A N 1
ATOM 1868 C CA . THR A 1 235 ? 18.225 3.100 -6.631 1.00 63.91 235 THR A CA 1
ATOM 1869 C C . THR A 1 235 ? 16.723 3.147 -6.369 1.00 63.91 235 THR A C 1
ATOM 1871 O O . THR A 1 235 ? 15.895 2.706 -7.167 1.00 63.91 235 THR A O 1
ATOM 1874 N N . LYS A 1 236 ? 16.353 3.716 -5.220 1.00 59.38 236 LYS A N 1
ATOM 1875 C CA . LYS A 1 236 ? 14.966 4.018 -4.877 1.00 59.38 236 LYS A CA 1
ATOM 1876 C C . LYS A 1 236 ? 14.697 5.489 -5.155 1.00 59.38 236 LYS A C 1
ATOM 1878 O O . LYS A 1 236 ? 15.266 6.360 -4.503 1.00 59.38 236 LYS A O 1
ATOM 1883 N N . LYS A 1 237 ? 13.740 5.769 -6.034 1.00 55.25 237 LYS A N 1
ATOM 1884 C CA . LYS A 1 237 ? 13.155 7.106 -6.158 1.00 55.25 237 LYS A CA 1
ATOM 1885 C C . LYS A 1 237 ? 11.651 6.982 -6.296 1.00 55.25 237 LYS A C 1
ATOM 1887 O O . LYS A 1 237 ? 11.125 6.011 -6.837 1.00 55.25 237 LYS A O 1
ATOM 1892 N N . GLU A 1 238 ? 10.958 7.972 -5.771 1.00 47.22 238 GLU A N 1
ATOM 1893 C CA . GLU A 1 238 ? 9.561 8.151 -6.106 1.00 47.22 238 GLU A CA 1
ATOM 1894 C C . GLU A 1 238 ? 9.483 8.617 -7.558 1.00 47.22 238 GLU A C 1
ATOM 1896 O O . GLU A 1 238 ? 10.071 9.633 -7.934 1.00 47.22 238 GLU A O 1
ATOM 1901 N N . VAL A 1 239 ? 8.806 7.833 -8.388 1.00 53.53 239 VAL A N 1
ATOM 1902 C CA . VAL A 1 239 ? 8.545 8.175 -9.782 1.00 53.53 239 VAL A CA 1
ATOM 1903 C C . VAL A 1 239 ? 7.047 8.069 -9.969 1.00 53.53 239 VAL A C 1
ATOM 1905 O O . VAL A 1 239 ? 6.442 7.065 -9.600 1.00 53.53 239 VAL A O 1
ATOM 1908 N N . LEU A 1 240 ? 6.443 9.139 -10.489 1.00 51.38 240 LEU A N 1
ATOM 1909 C CA . LEU A 1 240 ? 5.000 9.204 -10.730 1.00 51.38 240 LEU A CA 1
ATOM 1910 C C . LEU A 1 240 ? 4.141 9.079 -9.450 1.00 51.38 240 LEU A C 1
ATOM 1912 O O . LEU A 1 240 ? 3.053 8.507 -9.480 1.00 51.38 240 LEU A O 1
ATOM 1916 N N . GLY A 1 241 ? 4.626 9.599 -8.315 1.00 43.38 241 GLY A N 1
ATOM 1917 C CA . GLY A 1 241 ? 3.903 9.560 -7.032 1.00 43.38 241 GLY A CA 1
ATOM 1918 C C . GLY A 1 241 ? 3.851 8.170 -6.382 1.00 43.38 241 GLY A C 1
ATOM 1919 O O . GLY A 1 241 ? 3.038 7.909 -5.492 1.00 43.38 241 GLY A O 1
ATOM 1920 N N . LYS A 1 242 ? 4.670 7.230 -6.872 1.00 53.06 242 LYS A N 1
ATOM 1921 C CA . LYS A 1 242 ? 4.776 5.866 -6.356 1.00 53.06 242 LYS A CA 1
ATOM 1922 C C . LYS A 1 242 ? 6.237 5.527 -6.089 1.00 53.06 242 LYS A C 1
ATOM 1924 O O . LYS A 1 242 ? 7.137 5.878 -6.849 1.00 53.06 242 LYS A O 1
ATOM 1929 N N . VAL A 1 243 ? 6.469 4.820 -4.985 1.00 49.41 243 VAL A N 1
ATOM 1930 C CA . VAL A 1 243 ? 7.760 4.177 -4.733 1.00 49.41 243 VAL A CA 1
ATOM 1931 C C . VAL A 1 243 ? 7.894 3.029 -5.723 1.00 49.41 243 VAL A C 1
ATOM 1933 O O . VAL A 1 243 ? 7.237 1.998 -5.555 1.00 49.41 243 VAL A O 1
ATOM 1936 N N . SER A 1 244 ? 8.742 3.227 -6.722 1.00 57.59 244 SER A N 1
ATOM 1937 C CA . SER A 1 244 ? 9.035 2.243 -7.756 1.00 57.59 244 SER A CA 1
ATOM 1938 C C . SER A 1 244 ? 10.492 1.807 -7.647 1.00 57.59 244 SER A C 1
ATOM 1940 O O . SER A 1 244 ? 11.339 2.554 -7.151 1.00 57.59 244 SER A O 1
ATOM 1942 N N . GLU A 1 245 ? 10.777 0.579 -8.068 1.00 58.78 245 GLU A N 1
ATOM 1943 C CA . GLU A 1 245 ? 12.158 0.125 -8.227 1.00 58.78 245 GLU A CA 1
ATOM 1944 C C . GLU A 1 245 ? 12.700 0.696 -9.528 1.00 58.78 245 GLU A C 1
ATOM 1946 O O . GLU A 1 245 ? 12.058 0.575 -10.574 1.00 58.78 245 GLU A O 1
ATOM 1951 N N . LEU A 1 246 ? 13.840 1.378 -9.428 1.00 68.50 246 LEU A N 1
ATOM 1952 C CA . LEU A 1 246 ? 14.457 2.081 -10.539 1.00 68.50 246 LEU A CA 1
ATOM 1953 C C . LEU A 1 246 ? 15.840 1.511 -10.761 1.00 68.50 246 LEU A C 1
ATOM 1955 O O . LEU A 1 246 ? 16.697 1.550 -9.877 1.00 68.50 246 LEU A O 1
ATOM 1959 N N . LEU A 1 247 ? 16.052 1.027 -11.970 1.00 76.75 247 LEU A N 1
ATOM 1960 C CA . LEU A 1 247 ? 17.374 0.709 -12.459 1.00 76.75 247 LEU A CA 1
ATOM 1961 C C . LEU A 1 247 ? 17.762 1.805 -13.439 1.00 76.75 247 LEU A C 1
ATOM 1963 O O . LEU A 1 247 ? 17.109 1.998 -14.463 1.00 76.75 247 LEU A O 1
ATOM 1967 N N . PHE A 1 248 ? 18.792 2.556 -13.081 1.00 82.94 248 PHE A N 1
ATOM 1968 C CA . PHE A 1 248 ? 19.369 3.588 -13.922 1.00 82.94 248 PHE A CA 1
ATOM 1969 C C . PHE A 1 248 ? 20.719 3.098 -14.427 1.00 82.94 248 PHE A C 1
ATOM 1971 O O . PHE A 1 248 ? 21.499 2.579 -13.644 1.00 82.94 248 PHE A O 1
ATOM 1978 N N . ALA A 1 249 ? 21.026 3.279 -15.701 1.00 83.44 249 ALA A N 1
ATOM 1979 C CA . ALA A 1 249 ? 22.356 3.018 -16.232 1.00 83.44 249 ALA A CA 1
ATOM 1980 C C . ALA A 1 249 ? 22.813 4.203 -17.080 1.00 83.44 249 ALA A C 1
ATOM 1982 O O . ALA A 1 249 ? 21.993 4.843 -17.744 1.00 83.44 249 ALA A O 1
ATOM 1983 N N . LYS A 1 250 ? 24.111 4.507 -17.034 1.00 88.56 250 LYS A N 1
ATOM 1984 C CA . LYS A 1 250 ? 24.749 5.556 -17.841 1.00 88.56 250 LYS A CA 1
ATOM 1985 C C . LYS A 1 250 ? 25.977 4.976 -18.540 1.00 88.56 250 LYS A C 1
ATOM 1987 O O . LYS A 1 250 ? 26.663 4.164 -17.929 1.00 88.56 250 LYS A O 1
ATOM 1992 N N . ASN A 1 251 ? 26.261 5.393 -19.771 1.00 85.94 251 ASN A N 1
ATOM 1993 C CA . ASN A 1 251 ? 27.527 5.081 -20.444 1.00 85.94 251 ASN A CA 1
ATOM 1994 C C . ASN A 1 251 ? 28.471 6.297 -20.500 1.00 85.94 251 ASN A C 1
ATOM 1996 O O . ASN A 1 251 ? 28.109 7.414 -20.119 1.00 85.94 251 ASN A O 1
ATOM 2000 N N . GLU A 1 252 ? 29.687 6.080 -20.995 1.00 85.94 252 GLU A N 1
ATOM 2001 C CA . GLU A 1 252 ? 30.727 7.115 -21.139 1.00 85.94 252 GLU A CA 1
ATOM 2002 C C . GLU A 1 252 ? 30.296 8.297 -22.025 1.00 85.94 252 GLU A C 1
ATOM 2004 O O . GLU A 1 252 ? 30.735 9.424 -21.818 1.00 85.94 252 GLU A O 1
ATOM 2009 N N . ASN A 1 253 ? 29.365 8.068 -22.957 1.00 84.69 253 ASN A N 1
ATOM 2010 C CA . ASN A 1 253 ? 28.807 9.089 -23.853 1.00 84.69 253 ASN A CA 1
ATOM 2011 C C . ASN A 1 253 ? 27.644 9.881 -23.234 1.00 84.69 253 ASN A C 1
ATOM 2013 O O . ASN A 1 253 ? 26.922 10.597 -23.932 1.00 84.69 253 ASN A O 1
ATOM 2017 N N . GLU A 1 254 ? 27.429 9.721 -21.931 1.00 82.75 254 GLU A N 1
ATOM 2018 C CA . GLU A 1 254 ? 26.319 10.294 -21.180 1.00 82.75 254 GLU A CA 1
ATOM 2019 C C . GLU A 1 254 ? 24.922 9.885 -21.647 1.00 82.75 254 GLU A C 1
ATOM 2021 O O . GLU A 1 254 ? 23.924 10.529 -21.307 1.00 82.75 254 GLU A O 1
ATOM 2026 N N . GLU A 1 255 ? 24.820 8.781 -22.380 1.00 87.50 255 GLU A N 1
ATOM 2027 C CA . GLU A 1 255 ? 23.531 8.172 -22.636 1.00 87.50 255 GLU A CA 1
ATOM 2028 C C . GLU A 1 255 ? 23.012 7.521 -21.363 1.00 87.50 255 GLU A C 1
ATOM 2030 O O . GLU A 1 255 ? 23.764 6.971 -20.561 1.00 87.50 255 GLU A O 1
ATOM 2035 N N . THR A 1 256 ? 21.702 7.604 -21.175 1.00 88.25 256 THR A N 1
ATOM 2036 C CA . THR A 1 256 ? 21.027 7.113 -19.981 1.00 88.25 256 THR A CA 1
ATOM 2037 C C . THR A 1 256 ? 19.940 6.131 -20.354 1.00 88.25 256 THR A C 1
ATOM 2039 O O . THR A 1 256 ? 19.215 6.323 -21.332 1.00 88.25 256 THR A O 1
ATOM 2042 N N . PHE A 1 257 ? 19.799 5.107 -19.526 1.00 88.06 257 PHE A N 1
ATOM 2043 C CA . PHE A 1 257 ? 18.739 4.121 -19.577 1.00 88.06 257 PHE A CA 1
ATOM 2044 C C . PHE A 1 257 ? 18.074 4.070 -18.209 1.00 88.06 257 PHE A C 1
ATOM 2046 O O . PHE A 1 257 ? 18.735 4.065 -17.173 1.00 88.06 257 PHE A O 1
ATOM 2053 N N . LEU A 1 258 ? 16.753 4.068 -18.211 1.00 88.19 258 LEU A N 1
ATOM 2054 C CA . LEU A 1 258 ? 15.923 3.975 -17.031 1.00 88.19 258 LEU A CA 1
ATOM 2055 C C . LEU A 1 258 ? 14.928 2.851 -17.246 1.00 88.19 258 LEU A C 1
ATOM 2057 O O . LEU A 1 258 ? 14.128 2.890 -18.179 1.00 88.19 258 LEU A O 1
ATOM 2061 N N . LEU A 1 259 ? 14.940 1.913 -16.318 1.00 87.62 259 LEU A N 1
ATOM 2062 C CA . LEU A 1 259 ? 13.927 0.895 -16.172 1.00 87.62 259 LEU A CA 1
ATOM 2063 C C . LEU A 1 259 ? 13.155 1.129 -14.878 1.00 87.62 259 LEU A C 1
ATOM 2065 O O . LEU A 1 259 ? 13.735 1.369 -13.817 1.00 87.62 259 LEU A O 1
ATOM 2069 N N . ILE A 1 260 ? 11.840 0.982 -14.975 1.00 85.75 260 ILE A N 1
ATOM 2070 C CA . ILE A 1 260 ? 10.914 0.980 -13.852 1.00 85.75 260 ILE A CA 1
ATOM 2071 C C . ILE A 1 260 ? 10.075 -0.288 -13.932 1.00 85.75 260 ILE A C 1
ATOM 2073 O O . ILE A 1 260 ? 9.435 -0.537 -14.951 1.00 85.75 260 ILE A O 1
ATOM 2077 N N . ALA A 1 261 ? 10.031 -1.059 -12.850 1.00 84.50 261 ALA A N 1
ATOM 2078 C CA . ALA A 1 261 ? 9.105 -2.178 -12.715 1.00 84.50 261 ALA A CA 1
ATOM 2079 C C . ALA A 1 261 ? 7.992 -1.816 -11.719 1.00 84.50 261 ALA A C 1
ATOM 2081 O O . ALA A 1 261 ? 8.256 -1.475 -10.563 1.00 84.50 261 ALA A O 1
ATOM 2082 N N . GLU A 1 262 ? 6.732 -1.881 -12.158 1.00 82.38 262 GLU A N 1
ATOM 2083 C CA . GLU A 1 262 ? 5.570 -1.510 -11.345 1.00 82.38 262 GLU A CA 1
ATOM 2084 C C . GLU A 1 262 ? 4.542 -2.645 -11.272 1.00 82.38 262 GLU A C 1
ATOM 2086 O O . GLU A 1 262 ? 3.956 -3.043 -12.277 1.00 82.38 262 GLU A O 1
ATOM 2091 N N . LYS A 1 263 ? 4.244 -3.134 -10.059 1.00 80.69 263 LYS A N 1
ATOM 2092 C C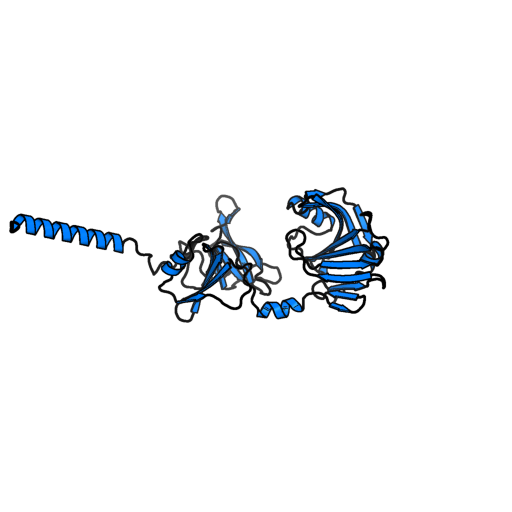A . LYS A 1 263 ? 3.121 -4.062 -9.837 1.00 80.69 263 LYS A CA 1
ATOM 2093 C C . LYS A 1 263 ? 1.793 -3.368 -10.122 1.00 80.69 263 LYS A C 1
ATOM 2095 O O . LYS A 1 263 ? 1.448 -2.372 -9.482 1.00 80.69 263 LYS A O 1
ATOM 2100 N N . ILE A 1 264 ? 0.999 -3.969 -10.997 1.00 75.56 264 ILE A N 1
ATOM 2101 C CA . ILE A 1 264 ? -0.307 -3.450 -11.375 1.00 75.56 264 ILE A CA 1
ATOM 2102 C C . ILE A 1 264 ? -1.366 -3.916 -10.375 1.00 75.56 264 ILE A C 1
ATOM 2104 O O . ILE A 1 264 ? -1.523 -5.104 -10.102 1.00 75.56 264 ILE A O 1
ATOM 2108 N N . ARG A 1 265 ? -2.118 -2.960 -9.819 1.00 69.12 265 ARG A N 1
ATOM 2109 C CA . ARG A 1 265 ? -3.257 -3.236 -8.921 1.00 69.12 265 ARG A CA 1
ATOM 2110 C C . ARG A 1 265 ? -4.615 -3.157 -9.618 1.00 69.12 265 ARG A C 1
ATOM 2112 O O . ARG A 1 265 ? -5.595 -3.654 -9.074 1.00 69.12 265 ARG A O 1
ATOM 2119 N N . SER A 1 266 ? -4.674 -2.525 -10.788 1.00 70.56 266 SER A N 1
ATOM 2120 C CA . SER A 1 266 ? -5.889 -2.407 -11.595 1.00 70.56 266 SER A CA 1
ATOM 2121 C C . SER A 1 266 ? -6.068 -3.647 -12.467 1.00 70.56 266 SER A C 1
ATOM 2123 O O . SER A 1 266 ? -5.137 -4.054 -13.150 1.00 70.56 266 SER A O 1
ATOM 2125 N N . GLN A 1 267 ? -7.269 -4.225 -12.493 1.00 71.06 267 GLN A N 1
ATOM 2126 C CA . GLN A 1 267 ? -7.575 -5.379 -13.354 1.00 71.06 267 GLN A CA 1
ATOM 2127 C C . GLN A 1 267 ? -7.741 -5.003 -14.840 1.00 71.06 267 GLN A C 1
ATOM 2129 O O . GLN A 1 267 ? -7.851 -5.887 -15.692 1.00 71.06 267 GLN A O 1
ATOM 2134 N N . ASN A 1 268 ? -7.748 -3.701 -15.148 1.00 75.81 268 ASN A N 1
ATOM 2135 C CA . ASN A 1 268 ? -8.019 -3.174 -16.487 1.00 75.81 268 ASN A CA 1
ATOM 2136 C C . ASN A 1 268 ? -6.749 -2.913 -17.309 1.00 75.81 268 ASN A C 1
ATOM 2138 O O . ASN A 1 268 ? -6.855 -2.601 -18.488 1.00 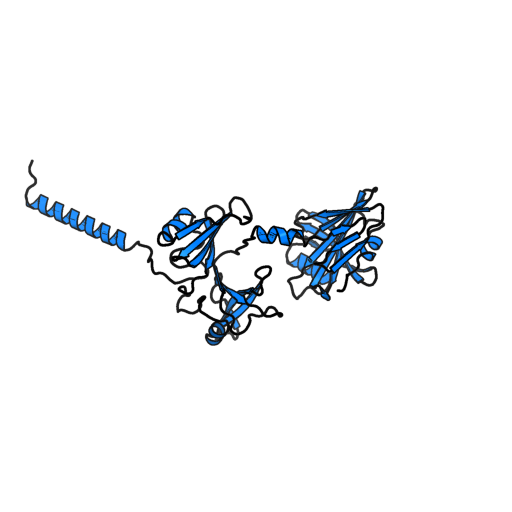75.81 268 ASN A O 1
ATOM 2142 N N . ILE A 1 269 ? -5.558 -3.030 -16.715 1.00 83.75 269 ILE A N 1
ATOM 2143 C CA . ILE A 1 269 ? -4.294 -2.863 -17.440 1.00 83.75 269 ILE A CA 1
ATOM 2144 C C . ILE A 1 269 ? -3.837 -4.236 -17.918 1.00 83.75 269 ILE A C 1
ATOM 2146 O O . ILE A 1 269 ? -3.451 -5.074 -17.103 1.00 83.75 269 ILE A O 1
ATOM 2150 N N . ARG A 1 270 ? -3.898 -4.464 -19.232 1.00 88.62 270 ARG A N 1
ATOM 2151 C CA . ARG A 1 270 ? -3.490 -5.724 -19.875 1.00 88.62 270 ARG A CA 1
ATOM 2152 C C . ARG A 1 270 ? -2.435 -5.527 -20.962 1.00 88.62 270 ARG A C 1
ATOM 2154 O O . ARG A 1 270 ? -1.991 -6.492 -21.576 1.00 88.62 270 ARG A O 1
ATOM 2161 N N . SER A 1 271 ? -2.031 -4.285 -21.194 1.00 93.06 271 SER A N 1
ATOM 2162 C CA . SER A 1 271 ? -1.044 -3.888 -22.192 1.00 93.06 271 SER A CA 1
ATOM 2163 C C . SER A 1 271 ? -0.333 -2.598 -21.771 1.00 93.06 271 SER A C 1
ATOM 2165 O O . SER A 1 271 ? -0.786 -1.873 -20.880 1.00 93.06 271 SER A O 1
ATOM 2167 N N . GLY A 1 272 ? 0.772 -2.272 -22.448 1.00 91.56 272 GLY A N 1
ATOM 2168 C CA . GLY A 1 272 ? 1.423 -0.966 -22.298 1.00 91.56 272 GLY A CA 1
ATOM 2169 C C . GLY A 1 272 ? 0.526 0.202 -22.728 1.00 91.56 272 GLY A C 1
ATOM 2170 O O . GLY A 1 272 ? 0.565 1.268 -22.114 1.00 91.56 272 GLY A O 1
ATOM 2171 N N . LYS A 1 273 ? -0.346 -0.007 -23.725 1.00 96.00 273 LYS A N 1
ATOM 2172 C CA . LYS A 1 273 ? -1.359 0.971 -24.146 1.00 96.00 273 LYS A CA 1
ATOM 2173 C C . LYS A 1 273 ? -2.343 1.284 -23.024 1.00 96.00 273 LYS A C 1
ATOM 2175 O O . LYS A 1 273 ? -2.582 2.457 -22.740 1.00 96.00 273 LYS A O 1
ATOM 2180 N N . ASP A 1 274 ? -2.865 0.252 -22.362 1.00 91.62 274 ASP A N 1
ATOM 2181 C CA . ASP A 1 274 ? -3.782 0.428 -21.231 1.00 91.62 274 ASP A CA 1
ATOM 2182 C C . ASP A 1 274 ? -3.099 1.178 -20.089 1.00 91.62 274 ASP A C 1
ATOM 2184 O O . ASP A 1 274 ? -3.710 2.047 -19.471 1.00 91.62 274 ASP A O 1
ATOM 2188 N N . TYR A 1 275 ? -1.816 0.889 -19.840 1.00 93.12 275 TYR A N 1
ATOM 2189 C CA . TYR A 1 275 ? -1.032 1.596 -18.830 1.00 93.12 275 TYR A CA 1
ATOM 2190 C C . TYR A 1 275 ? -0.940 3.100 -19.125 1.00 93.12 275 TYR A C 1
ATOM 2192 O O . TYR A 1 275 ? -1.197 3.915 -18.237 1.00 93.12 275 TYR A O 1
ATOM 2200 N N . PHE A 1 276 ? -0.624 3.493 -20.364 1.00 93.88 276 PHE A N 1
ATOM 2201 C CA . PHE A 1 276 ? -0.560 4.911 -20.728 1.00 93.88 276 PHE A CA 1
ATOM 2202 C C . PHE A 1 276 ? -1.918 5.610 -20.644 1.00 93.88 276 PHE A C 1
ATOM 2204 O O . PHE A 1 276 ? -1.997 6.722 -20.117 1.00 93.88 276 PHE A O 1
ATOM 2211 N N . ASN A 1 277 ? -2.982 4.968 -21.130 1.00 89.94 277 ASN A N 1
ATOM 2212 C CA . ASN A 1 277 ? -4.335 5.518 -21.049 1.00 89.94 277 ASN A CA 1
ATOM 2213 C C . ASN A 1 277 ? -4.761 5.709 -19.592 1.00 89.94 277 ASN A C 1
ATOM 2215 O O . ASN A 1 277 ? -5.194 6.798 -19.219 1.00 89.94 277 ASN A O 1
ATOM 2219 N N . HIS A 1 278 ? -4.520 4.704 -18.749 1.00 86.31 278 HIS A N 1
ATOM 2220 C CA . HIS A 1 278 ? -4.779 4.798 -17.319 1.00 86.31 278 HIS A CA 1
ATOM 2221 C C . HIS A 1 278 ? -3.986 5.938 -16.670 1.00 86.31 278 HIS A C 1
ATOM 2223 O O . HIS A 1 278 ? -4.549 6.735 -15.928 1.00 86.31 278 HIS A O 1
ATOM 2229 N N . GLY A 1 279 ? -2.694 6.074 -16.992 1.00 85.81 279 GLY A N 1
ATOM 2230 C CA . GLY A 1 279 ? -1.866 7.167 -16.483 1.00 85.81 279 GLY A CA 1
ATOM 2231 C C . GLY A 1 279 ? -2.386 8.554 -16.877 1.00 85.81 279 GLY A C 1
ATOM 2232 O O . GLY A 1 279 ? -2.268 9.496 -16.092 1.00 85.81 279 GLY A O 1
ATOM 2233 N N . LYS A 1 280 ? -2.989 8.692 -18.065 1.00 86.00 280 LYS A N 1
ATOM 2234 C CA . LYS A 1 280 ? -3.648 9.931 -18.503 1.00 86.00 280 LYS A CA 1
ATOM 2235 C C . LYS A 1 280 ? -4.924 10.201 -17.702 1.00 86.00 280 LYS A C 1
ATOM 2237 O O . LYS A 1 280 ? -5.116 11.320 -17.238 1.00 86.00 280 LYS A O 1
ATOM 2242 N N . GLU A 1 281 ? -5.763 9.187 -17.508 1.00 82.38 281 GLU A N 1
ATOM 2243 C CA . GLU A 1 281 ? -7.007 9.281 -16.728 1.00 82.38 281 GLU A CA 1
ATOM 2244 C C . GLU A 1 281 ? -6.752 9.660 -15.264 1.00 82.38 281 GLU A C 1
ATOM 2246 O O . GLU A 1 281 ? -7.497 10.450 -14.689 1.00 82.38 281 GLU A O 1
ATOM 2251 N N . THR A 1 282 ? -5.678 9.143 -14.661 1.00 80.00 282 THR A N 1
ATOM 2252 C CA . THR A 1 282 ? -5.327 9.419 -13.259 1.00 80.00 282 THR A CA 1
ATOM 2253 C C . THR A 1 282 ? -4.506 10.694 -13.063 1.00 80.00 282 THR A C 1
ATOM 2255 O O . THR A 1 282 ? -4.116 10.997 -11.936 1.00 80.00 282 THR A O 1
ATOM 2258 N N . GLY A 1 283 ? -4.191 11.430 -14.135 1.00 79.06 283 GLY A N 1
ATOM 2259 C CA . GLY A 1 283 ? -3.371 12.648 -14.083 1.00 79.06 283 GLY A CA 1
ATOM 2260 C C . GLY A 1 283 ? -1.872 12.406 -13.862 1.00 79.06 283 GLY A C 1
ATOM 2261 O O . GLY A 1 283 ? -1.101 13.351 -13.700 1.00 79.06 283 GLY A O 1
ATOM 2262 N N . THR A 1 284 ? -1.433 11.147 -13.885 1.00 80.94 284 THR A N 1
ATOM 2263 C CA . THR A 1 284 ? -0.021 10.753 -13.787 1.00 80.94 284 THR A CA 1
ATOM 2264 C C . THR A 1 284 ? 0.757 11.078 -15.070 1.00 80.94 284 THR A C 1
ATOM 2266 O O . THR A 1 284 ? 1.964 11.311 -15.031 1.00 80.94 284 THR A O 1
ATOM 2269 N N . ILE A 1 285 ? 0.057 11.149 -16.203 1.00 87.44 285 ILE A N 1
ATOM 2270 C CA . ILE A 1 285 ? 0.545 11.638 -17.492 1.00 87.44 285 ILE A CA 1
ATOM 2271 C C . ILE A 1 285 ? -0.287 12.868 -17.863 1.00 87.44 285 ILE A C 1
ATOM 2273 O O . ILE A 1 285 ? -1.481 12.769 -18.127 1.00 87.44 285 ILE A O 1
ATOM 2277 N N . LYS A 1 286 ? 0.353 14.040 -17.909 1.00 89.44 286 LYS A N 1
ATOM 2278 C CA . LYS A 1 286 ? -0.285 15.324 -18.236 1.00 89.44 286 LYS A CA 1
ATOM 2279 C C . LYS A 1 286 ? -0.659 15.425 -19.717 1.00 89.44 286 LYS A C 1
ATOM 2281 O O . LYS A 1 286 ? -1.723 15.937 -20.050 1.00 89.44 286 LYS A O 1
ATOM 2286 N N . LYS A 1 287 ? 0.220 14.974 -20.619 1.00 93.50 287 LYS A N 1
ATOM 2287 C CA . LYS A 1 287 ? -0.075 14.849 -22.058 1.00 93.50 287 LYS A CA 1
ATOM 2288 C C . LYS A 1 287 ? 0.470 13.531 -22.583 1.00 93.50 287 LYS A C 1
ATOM 2290 O O . LYS A 1 287 ? 1.588 13.152 -22.254 1.00 93.50 287 LYS A O 1
ATOM 2295 N N . LEU A 1 288 ? -0.315 12.877 -23.425 1.00 95.88 288 LEU A N 1
ATOM 2296 C CA . LEU A 1 288 ? 0.019 11.610 -24.061 1.00 95.88 288 LEU A CA 1
ATOM 2297 C C . LEU A 1 288 ? -0.063 11.810 -25.570 1.00 95.88 288 LEU A C 1
ATOM 2299 O O . LEU A 1 288 ? -1.112 12.225 -26.066 1.00 95.88 288 LEU A O 1
ATOM 2303 N N . GLY A 1 289 ? 1.046 11.586 -26.270 1.00 95.19 289 GLY A N 1
ATOM 2304 C CA . GLY A 1 289 ? 1.066 11.596 -27.727 1.00 95.19 289 GLY A CA 1
ATOM 2305 C C . GLY A 1 289 ? 0.580 10.278 -28.324 1.00 95.19 289 GLY A C 1
ATOM 2306 O O . GLY A 1 289 ? -0.045 9.460 -27.648 1.00 95.19 289 GLY A O 1
ATOM 2307 N N . LYS A 1 290 ? 0.868 10.076 -29.612 1.00 97.00 290 LYS A N 1
ATOM 2308 C CA . LYS A 1 290 ? 0.505 8.848 -30.324 1.00 97.00 290 LYS A CA 1
ATOM 2309 C C . LYS A 1 290 ? 1.200 7.641 -29.686 1.00 97.00 290 LYS A C 1
ATOM 2311 O O . LYS A 1 290 ? 2.400 7.688 -29.426 1.00 97.00 290 LYS A O 1
ATOM 2316 N N . ILE A 1 291 ? 0.428 6.584 -29.443 1.00 97.56 291 ILE A N 1
ATOM 2317 C CA . ILE A 1 291 ? 0.935 5.298 -28.964 1.00 97.56 291 ILE A CA 1
ATOM 2318 C C . ILE A 1 291 ? 1.220 4.428 -30.185 1.00 97.56 291 ILE A C 1
ATOM 2320 O O . ILE A 1 291 ? 0.332 4.218 -31.012 1.00 97.56 291 ILE A O 1
ATOM 2324 N N . GLU A 1 292 ? 2.440 3.923 -30.278 1.00 97.19 292 GLU A N 1
ATOM 2325 C CA . GLU A 1 292 ? 2.903 3.051 -31.354 1.00 97.19 292 GLU A CA 1
ATOM 2326 C C . GLU A 1 292 ? 3.306 1.699 -30.778 1.00 97.19 292 GLU A C 1
ATOM 2328 O O . GLU A 1 292 ? 3.918 1.626 -29.715 1.00 97.19 292 GLU A O 1
ATOM 2333 N N . GLU A 1 293 ? 2.941 0.622 -31.459 1.00 97.00 293 GLU A N 1
ATOM 2334 C CA . GLU A 1 293 ? 3.368 -0.719 -31.079 1.00 97.00 293 GLU A CA 1
ATOM 2335 C C . GLU A 1 293 ? 4.748 -1.006 -31.682 1.00 97.00 293 GLU A C 1
ATOM 2337 O O . GLU A 1 293 ? 4.982 -0.750 -32.861 1.00 97.00 293 GLU A O 1
ATOM 2342 N N . VAL A 1 294 ? 5.670 -1.516 -30.868 1.00 94.69 294 VAL A N 1
ATOM 2343 C CA . VAL A 1 294 ? 7.041 -1.856 -31.262 1.00 94.69 294 VAL A CA 1
ATOM 2344 C C . VAL A 1 294 ? 7.383 -3.222 -30.686 1.00 94.69 294 VAL A C 1
ATOM 2346 O O . VAL A 1 294 ? 7.168 -3.475 -29.500 1.00 94.69 294 VAL A O 1
ATOM 2349 N N . LYS A 1 295 ? 7.944 -4.112 -31.504 1.00 93.81 295 LYS A N 1
ATOM 2350 C CA . LYS A 1 295 ? 8.358 -5.444 -31.061 1.00 93.81 295 LYS A CA 1
ATOM 2351 C C . LYS A 1 295 ? 9.859 -5.459 -30.780 1.00 93.81 295 LYS A C 1
ATOM 2353 O O . LYS A 1 295 ? 10.647 -5.226 -31.687 1.00 93.81 295 LYS A O 1
ATOM 2358 N N . ILE A 1 296 ? 10.251 -5.762 -29.543 1.00 89.44 296 ILE A N 1
ATOM 2359 C CA . ILE A 1 296 ? 11.657 -5.844 -29.112 1.00 89.44 296 ILE A CA 1
ATOM 2360 C C . ILE A 1 296 ? 11.880 -7.223 -28.494 1.00 89.44 296 ILE A C 1
ATOM 2362 O O . ILE A 1 296 ? 11.178 -7.590 -27.553 1.00 89.44 296 ILE A O 1
ATOM 2366 N N . ALA A 1 297 ? 12.825 -8.001 -29.034 1.00 85.56 297 ALA A N 1
ATOM 2367 C CA . ALA A 1 297 ? 13.137 -9.362 -28.569 1.00 85.56 297 ALA A CA 1
ATOM 2368 C C . ALA A 1 297 ? 11.896 -10.259 -28.379 1.00 85.56 297 ALA A C 1
ATOM 2370 O O . ALA A 1 297 ? 11.745 -10.960 -27.381 1.00 85.56 297 ALA A O 1
ATOM 2371 N N . GLY A 1 298 ? 10.948 -10.187 -29.317 1.00 85.75 298 GLY A N 1
ATOM 2372 C CA . GLY A 1 298 ? 9.712 -10.969 -29.252 1.00 85.75 298 GLY A CA 1
ATOM 2373 C C . GLY A 1 298 ? 8.624 -10.408 -28.327 1.00 85.75 298 GLY A C 1
ATOM 2374 O O . GLY A 1 298 ? 7.489 -10.872 -28.418 1.00 85.75 298 GLY A O 1
ATOM 2375 N N . ARG A 1 299 ? 8.914 -9.393 -27.501 1.00 89.88 299 ARG A N 1
ATOM 2376 C CA . ARG A 1 299 ? 7.935 -8.721 -26.632 1.00 89.88 299 ARG A CA 1
ATOM 2377 C C . ARG A 1 299 ? 7.303 -7.517 -27.313 1.00 89.88 299 ARG A C 1
ATOM 2379 O O . ARG A 1 299 ? 7.959 -6.806 -28.072 1.00 89.88 299 ARG A O 1
ATOM 2386 N N . VAL A 1 300 ? 6.032 -7.278 -27.003 1.00 94.00 300 VAL A N 1
ATOM 2387 C CA . VAL A 1 300 ? 5.267 -6.140 -27.520 1.00 94.00 300 VAL A CA 1
ATOM 2388 C C . VAL A 1 300 ? 5.375 -4.971 -26.548 1.00 94.00 300 VAL A C 1
ATOM 2390 O O . VAL A 1 300 ? 4.795 -4.983 -25.463 1.00 94.00 300 VAL A O 1
ATOM 2393 N N . PHE A 1 301 ? 6.095 -3.937 -26.963 1.00 95.88 301 PHE A N 1
ATOM 2394 C CA . PHE A 1 301 ? 6.149 -2.661 -26.273 1.00 95.88 301 PHE A CA 1
ATOM 2395 C C . PHE A 1 301 ? 5.201 -1.669 -26.926 1.00 95.88 301 PHE A C 1
ATOM 2397 O O . PHE A 1 301 ? 5.029 -1.630 -28.138 1.00 95.88 301 PHE A O 1
ATOM 2404 N N . HIS A 1 302 ? 4.627 -0.809 -26.102 1.00 97.19 302 HIS A N 1
ATOM 2405 C CA . HIS A 1 302 ? 3.926 0.375 -26.558 1.00 97.19 302 HIS A CA 1
ATOM 2406 C C . HIS A 1 302 ? 4.836 1.564 -26.306 1.00 97.19 302 HIS A C 1
ATOM 2408 O O . HIS A 1 302 ? 5.260 1.786 -25.175 1.00 97.19 302 HIS A O 1
ATOM 2414 N N . LYS A 1 303 ? 5.160 2.302 -27.357 1.00 95.88 303 LYS A N 1
ATOM 2415 C CA . LYS A 1 303 ? 6.002 3.491 -27.349 1.00 95.88 303 LYS A CA 1
ATOM 2416 C C . LYS A 1 303 ? 5.111 4.722 -27.402 1.00 95.88 303 LYS A C 1
ATOM 2418 O O . LYS A 1 303 ? 4.232 4.801 -28.254 1.00 95.88 303 LYS A O 1
ATOM 2423 N N . ALA A 1 304 ? 5.339 5.693 -26.526 1.00 95.69 304 ALA A N 1
ATOM 2424 C CA . ALA A 1 304 ? 4.624 6.962 -26.583 1.00 95.69 304 ALA A CA 1
ATOM 2425 C C . ALA A 1 304 ? 5.488 8.125 -26.074 1.00 95.69 304 ALA A C 1
ATOM 2427 O O . ALA A 1 304 ? 6.161 7.994 -25.044 1.00 95.69 304 ALA A O 1
ATOM 2428 N N . PRO A 1 305 ? 5.458 9.293 -26.742 1.00 95.00 305 PRO A N 1
ATOM 2429 C CA . PRO A 1 305 ? 5.936 10.523 -26.138 1.00 95.00 305 PRO A CA 1
ATOM 2430 C C . PRO A 1 305 ? 4.935 10.975 -25.068 1.00 95.00 305 PRO A C 1
ATOM 2432 O O . PRO A 1 305 ? 3.732 11.094 -25.320 1.00 95.00 305 PRO A O 1
ATOM 2435 N N . VAL A 1 306 ? 5.438 11.246 -23.867 1.00 92.69 306 VAL A N 1
ATOM 2436 C CA . VAL A 1 306 ? 4.642 11.657 -22.710 1.00 92.69 306 VAL A CA 1
ATOM 2437 C C . VAL A 1 306 ? 5.152 12.969 -22.128 1.00 92.69 306 VAL A C 1
ATOM 2439 O O . VAL A 1 306 ? 6.343 13.283 -22.160 1.00 92.69 306 VAL A O 1
ATOM 2442 N N . VAL A 1 307 ? 4.230 13.733 -21.554 1.00 89.94 307 VAL A N 1
ATOM 2443 C CA . VAL A 1 307 ? 4.524 14.862 -20.674 1.00 89.94 307 VAL A CA 1
ATOM 2444 C C . VAL A 1 307 ? 4.020 14.494 -19.292 1.00 89.94 307 VAL A C 1
ATOM 2446 O O . VAL A 1 307 ? 2.823 14.288 -19.102 1.00 89.94 307 VAL A O 1
ATOM 2449 N N . LEU A 1 308 ? 4.933 14.401 -18.338 1.00 86.12 308 LEU A N 1
ATOM 2450 C CA . LEU A 1 308 ? 4.652 14.126 -16.935 1.00 86.12 308 LEU A CA 1
ATOM 2451 C C . LEU A 1 308 ? 4.262 15.427 -16.199 1.00 86.12 308 LEU A C 1
ATOM 2453 O O . LEU A 1 308 ? 4.402 16.525 -16.762 1.00 86.12 308 LEU A O 1
ATOM 2457 N N . PRO A 1 309 ? 3.783 15.345 -14.942 1.00 79.62 309 PRO A N 1
ATOM 2458 C CA . PRO A 1 309 ? 3.713 16.501 -14.053 1.00 79.62 309 PRO A CA 1
ATOM 2459 C C . PRO A 1 309 ? 5.035 17.288 -14.047 1.00 79.62 309 PRO A C 1
ATOM 2461 O O . PRO A 1 309 ? 6.098 16.738 -14.338 1.00 79.62 309 PRO A O 1
ATOM 2464 N N . GLU A 1 310 ? 4.963 18.593 -13.776 1.00 84.88 310 GLU A N 1
ATOM 2465 C CA . GLU A 1 310 ? 6.108 19.525 -13.877 1.00 84.88 310 GLU A CA 1
ATOM 2466 C C . GLU A 1 310 ? 6.647 19.729 -15.309 1.00 84.88 310 GLU A C 1
ATOM 2468 O O . GLU A 1 310 ? 7.759 20.209 -15.502 1.00 84.88 310 GLU A O 1
ATOM 2473 N N . ASN A 1 311 ? 5.858 19.393 -16.336 1.00 82.44 311 ASN A N 1
ATOM 2474 C CA . ASN A 1 311 ? 6.198 19.582 -17.755 1.00 82.44 311 ASN A CA 1
ATOM 2475 C C . ASN A 1 311 ? 7.439 18.798 -18.228 1.00 82.44 311 ASN A C 1
ATOM 2477 O O . ASN A 1 311 ? 8.032 19.132 -19.257 1.00 82.44 311 ASN A O 1
ATOM 2481 N N . LYS A 1 312 ? 7.807 17.722 -17.525 1.00 83.31 312 LYS A N 1
ATOM 2482 C CA . LYS A 1 312 ? 8.906 16.836 -17.928 1.00 83.31 312 LYS A CA 1
ATOM 2483 C C . LYS A 1 312 ? 8.489 15.994 -19.131 1.00 83.31 312 LYS A C 1
ATOM 2485 O O . LYS A 1 312 ? 7.513 15.252 -19.061 1.00 83.31 312 LYS A O 1
ATOM 2490 N N . LYS A 1 313 ? 9.227 16.108 -20.236 1.00 89.00 313 LYS A N 1
ATOM 2491 C CA . LYS A 1 313 ? 9.001 15.328 -21.460 1.00 89.00 313 LYS A CA 1
ATOM 2492 C C . LYS A 1 313 ? 9.842 14.055 -21.433 1.00 89.00 313 LYS A C 1
ATOM 2494 O O . LYS A 1 313 ? 11.013 14.110 -21.065 1.00 89.00 313 LYS A O 1
ATOM 2499 N N . ALA A 1 314 ? 9.259 12.937 -21.844 1.00 88.69 314 ALA A N 1
ATOM 2500 C CA . ALA A 1 314 ? 9.965 11.670 -21.989 1.00 88.69 314 ALA A CA 1
ATOM 2501 C C . ALA A 1 314 ? 9.406 10.871 -23.170 1.00 88.69 314 ALA A C 1
ATOM 2503 O O . ALA A 1 314 ? 8.232 10.998 -23.516 1.00 88.69 314 ALA A O 1
ATOM 2504 N N . LEU A 1 315 ? 10.246 10.031 -23.766 1.00 91.88 315 LEU A N 1
ATOM 2505 C CA . LEU A 1 315 ? 9.816 8.978 -24.676 1.00 91.88 315 LEU A CA 1
ATOM 2506 C C . LEU A 1 315 ? 9.832 7.670 -23.889 1.00 91.88 315 LEU A C 1
ATOM 2508 O O . LEU A 1 315 ? 10.898 7.222 -23.471 1.00 91.88 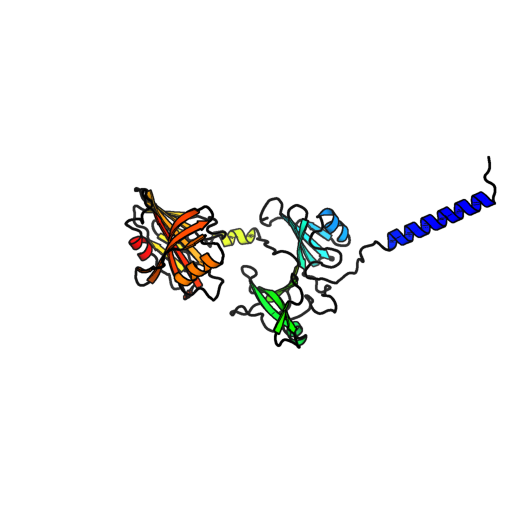315 LEU A O 1
ATOM 2512 N N . MET A 1 316 ? 8.655 7.101 -23.647 1.00 93.38 316 MET A N 1
ATOM 2513 C CA . MET A 1 316 ? 8.508 5.922 -22.799 1.00 93.38 316 MET A CA 1
ATOM 2514 C C . MET A 1 316 ? 8.066 4.713 -23.608 1.00 93.38 316 MET A C 1
ATOM 2516 O O . MET A 1 316 ? 7.278 4.833 -24.545 1.00 93.38 316 MET A O 1
ATOM 2520 N N . TYR A 1 317 ? 8.542 3.550 -23.184 1.00 95.31 317 TYR A N 1
ATOM 2521 C CA . TYR A 1 317 ? 8.125 2.246 -23.674 1.00 95.31 317 TYR A CA 1
ATOM 2522 C C . TYR A 1 317 ? 7.496 1.484 -22.517 1.00 95.31 317 TYR A C 1
ATOM 2524 O O . TYR A 1 317 ? 8.079 1.437 -21.438 1.00 95.31 317 TYR A O 1
ATOM 2532 N N . ALA A 1 318 ? 6.328 0.893 -22.729 1.00 94.88 318 ALA A N 1
ATOM 2533 C CA . ALA A 1 318 ? 5.617 0.120 -21.722 1.00 94.88 318 ALA A CA 1
ATOM 2534 C C . ALA A 1 318 ? 5.282 -1.277 -22.253 1.00 94.88 318 ALA A C 1
ATOM 2536 O O . ALA A 1 318 ? 4.702 -1.408 -23.333 1.00 94.88 318 ALA A O 1
ATOM 2537 N N . THR A 1 319 ? 5.595 -2.314 -21.479 1.00 94.88 319 THR A N 1
ATOM 2538 C CA . THR A 1 319 ? 5.105 -3.684 -21.706 1.00 94.88 319 THR A CA 1
ATOM 2539 C C . THR A 1 319 ? 4.447 -4.213 -20.437 1.00 94.88 319 THR A C 1
ATOM 2541 O O . THR A 1 319 ? 4.879 -3.893 -19.328 1.00 94.88 319 THR A O 1
ATOM 2544 N N . TYR A 1 320 ? 3.377 -4.988 -20.597 1.00 91.88 320 TYR A N 1
ATOM 2545 C CA . TYR A 1 320 ? 2.697 -5.664 -19.497 1.00 91.88 320 TYR A CA 1
ATOM 2546 C C . TYR A 1 320 ? 3.155 -7.116 -19.443 1.00 91.88 320 TYR A C 1
ATOM 2548 O O . TYR A 1 320 ? 3.131 -7.800 -20.461 1.00 91.88 320 TYR A O 1
ATOM 2556 N N . GLU A 1 321 ? 3.518 -7.582 -18.251 1.00 89.88 321 GLU A N 1
ATOM 2557 C CA . GLU A 1 321 ? 3.959 -8.950 -18.000 1.00 89.88 321 GLU A CA 1
ATOM 2558 C C . GLU A 1 321 ? 2.870 -9.728 -17.242 1.00 89.88 321 GLU A C 1
ATOM 2560 O O . GLU A 1 321 ? 2.744 -9.589 -16.016 1.00 89.88 321 GLU A O 1
ATOM 2565 N N . PRO A 1 322 ? 2.070 -10.576 -17.928 1.00 83.25 322 PRO A N 1
ATOM 2566 C CA . PRO A 1 322 ? 0.888 -11.205 -17.335 1.00 83.25 322 PRO A CA 1
ATOM 2567 C C . PRO A 1 322 ? 1.220 -12.151 -16.182 1.00 83.25 322 PRO A C 1
ATOM 2569 O O . PRO A 1 322 ? 0.541 -12.141 -15.157 1.00 83.25 322 PRO A O 1
ATOM 2572 N N . LYS A 1 323 ? 2.293 -12.943 -16.320 1.00 79.06 323 LYS A N 1
ATOM 2573 C CA . LYS A 1 323 ? 2.697 -13.941 -15.314 1.00 79.06 323 LYS A CA 1
ATOM 2574 C C . LYS A 1 323 ? 3.054 -13.302 -13.971 1.00 79.06 323 LYS A C 1
ATOM 2576 O O . LYS A 1 323 ? 2.795 -13.884 -12.923 1.00 79.06 323 LYS A O 1
ATOM 2581 N N . GLY A 1 324 ? 3.618 -12.096 -13.997 1.00 74.69 324 GLY A N 1
ATOM 2582 C CA . GLY A 1 324 ? 3.967 -11.351 -12.792 1.00 74.69 324 GLY A CA 1
ATOM 2583 C C . GLY A 1 324 ? 2.966 -10.260 -12.410 1.00 74.69 324 GLY A C 1
ATOM 2584 O O . GLY A 1 324 ? 3.119 -9.664 -11.339 1.00 74.69 324 GLY A O 1
ATOM 2585 N N . ASN A 1 325 ? 1.966 -9.986 -13.250 1.00 82.31 325 ASN A N 1
ATOM 2586 C CA . ASN A 1 325 ? 1.032 -8.869 -13.126 1.00 82.31 325 ASN A CA 1
ATOM 2587 C C . ASN A 1 325 ? 1.737 -7.531 -12.807 1.00 82.31 325 ASN A C 1
ATOM 2589 O O . ASN A 1 325 ? 1.460 -6.860 -11.804 1.00 82.31 325 ASN A O 1
ATOM 2593 N N . PHE A 1 326 ? 2.709 -7.170 -13.638 1.00 86.19 326 PHE A N 1
ATOM 2594 C CA . PHE A 1 326 ? 3.437 -5.906 -13.543 1.00 86.19 326 PHE A CA 1
ATOM 2595 C C . PHE A 1 326 ? 3.635 -5.282 -14.923 1.00 86.19 326 PHE A C 1
ATOM 2597 O O . PHE A 1 326 ? 3.454 -5.940 -15.942 1.00 86.19 326 PHE A O 1
ATOM 2604 N N . VAL A 1 327 ? 3.985 -4.001 -14.943 1.00 89.06 327 VAL A N 1
ATOM 2605 C CA . VAL A 1 327 ? 4.415 -3.287 -16.145 1.00 89.06 327 VAL A CA 1
ATOM 2606 C C . VAL A 1 327 ? 5.892 -2.956 -16.017 1.00 89.06 327 VAL A C 1
ATOM 2608 O O . VAL A 1 327 ? 6.353 -2.556 -14.945 1.00 89.06 327 VAL A O 1
ATOM 2611 N N . LEU A 1 328 ? 6.614 -3.118 -17.119 1.00 90.75 328 LEU A N 1
ATOM 2612 C CA . LEU A 1 328 ? 7.954 -2.578 -17.292 1.00 90.75 328 LEU A CA 1
ATOM 2613 C C . LEU A 1 328 ? 7.853 -1.285 -18.088 1.00 90.75 328 LEU A C 1
ATOM 2615 O O . LEU A 1 328 ? 7.269 -1.268 -19.173 1.00 90.75 328 LEU A O 1
ATOM 2619 N N . LEU A 1 329 ? 8.433 -0.219 -17.549 1.00 91.50 329 LEU A N 1
ATOM 2620 C CA . LEU A 1 329 ? 8.587 1.057 -18.227 1.00 91.50 329 LEU A CA 1
ATOM 2621 C C . LEU A 1 329 ? 10.055 1.280 -18.522 1.00 91.50 329 LEU A C 1
ATOM 2623 O O . LEU A 1 329 ? 10.881 1.246 -17.612 1.00 91.50 329 LEU A O 1
ATOM 2627 N N . LEU A 1 330 ? 10.356 1.562 -19.778 1.00 92.62 330 LEU A N 1
ATOM 2628 C CA . LEU A 1 330 ? 11.690 1.916 -20.222 1.00 92.62 330 LEU A CA 1
ATOM 2629 C C . LEU A 1 330 ? 11.684 3.352 -20.720 1.00 92.62 330 LEU A C 1
ATOM 2631 O O . LEU A 1 330 ? 10.757 3.792 -21.402 1.00 92.62 330 LEU A O 1
ATOM 2635 N N . SER A 1 331 ? 12.746 4.072 -20.414 1.00 91.62 331 SER A N 1
ATOM 2636 C CA . SER A 1 331 ? 13.027 5.383 -20.978 1.00 91.62 331 SER A CA 1
ATOM 2637 C C . SER A 1 331 ? 14.528 5.518 -21.124 1.00 91.62 331 SER A C 1
ATOM 2639 O O . SER A 1 331 ? 15.292 4.962 -20.346 1.00 91.62 331 SER A O 1
ATOM 2641 N N . GLY A 1 332 ? 14.972 6.285 -22.103 1.00 89.38 332 GLY A N 1
ATOM 2642 C CA . GLY A 1 332 ? 16.382 6.593 -22.241 1.00 89.38 332 GLY A CA 1
ATOM 2643 C C . GLY A 1 332 ? 16.567 7.893 -22.983 1.00 89.38 332 GLY A C 1
ATOM 2644 O O . GLY A 1 332 ? 15.710 8.284 -23.778 1.00 89.38 332 GLY A O 1
ATOM 2645 N N . LYS A 1 333 ? 17.679 8.565 -22.710 1.00 88.06 333 LYS A N 1
ATOM 2646 C CA . LYS A 1 333 ? 18.062 9.767 -23.444 1.00 88.06 333 LYS A CA 1
ATOM 2647 C C . LYS A 1 333 ? 19.571 9.885 -23.578 1.00 88.06 333 LYS A C 1
ATOM 2649 O O . LYS A 1 333 ? 20.293 9.545 -22.643 1.00 88.06 333 LYS A O 1
ATOM 2654 N N . ASN A 1 334 ? 20.018 10.396 -24.714 1.00 86.56 334 ASN A N 1
ATOM 2655 C CA . ASN A 1 334 ? 21.366 10.910 -24.908 1.00 86.56 334 ASN A CA 1
ATOM 2656 C C . ASN A 1 334 ? 21.426 12.419 -24.589 1.00 86.56 334 ASN A C 1
ATOM 2658 O O . ASN A 1 334 ? 20.420 13.026 -24.202 1.00 86.56 334 ASN A O 1
ATOM 2662 N N . LYS A 1 335 ? 22.601 13.028 -24.782 1.00 84.25 335 LYS A N 1
ATOM 2663 C CA . LYS A 1 335 ? 22.845 14.467 -24.575 1.00 84.25 335 LYS A CA 1
ATOM 2664 C C . LYS A 1 335 ? 21.907 15.394 -25.364 1.00 84.25 335 LYS A C 1
ATOM 2666 O O . LYS A 1 335 ? 21.557 16.465 -24.880 1.00 84.25 335 LYS A O 1
ATOM 2671 N N . ASP A 1 336 ? 21.413 14.943 -26.516 1.00 84.00 336 ASP A N 1
ATOM 2672 C CA . ASP A 1 336 ? 20.499 15.697 -27.383 1.00 84.00 336 ASP A CA 1
ATOM 2673 C C . ASP A 1 336 ? 19.015 15.425 -27.062 1.00 84.00 336 ASP A C 1
ATOM 2675 O O . ASP A 1 336 ? 18.127 15.769 -27.843 1.00 84.00 336 ASP A O 1
ATOM 2679 N N . ASN A 1 337 ? 18.720 14.766 -25.932 1.00 79.69 337 ASN A N 1
ATOM 2680 C CA . ASN A 1 337 ? 17.388 14.271 -25.558 1.00 79.69 337 ASN A CA 1
ATOM 2681 C C . ASN A 1 337 ? 16.748 13.324 -26.594 1.00 79.69 337 ASN A C 1
ATOM 2683 O O . ASN A 1 337 ? 15.524 13.177 -26.635 1.00 79.69 337 ASN A O 1
ATOM 2687 N N . LYS A 1 338 ? 17.565 12.658 -27.415 1.00 85.00 338 LYS A N 1
ATOM 2688 C CA . LYS A 1 338 ? 17.138 11.593 -28.330 1.00 85.00 338 LYS A CA 1
ATOM 2689 C C . LYS A 1 338 ? 17.311 10.230 -27.671 1.00 85.00 338 LYS A C 1
ATOM 2691 O O . LYS A 1 338 ? 18.018 10.094 -26.676 1.00 85.00 338 LYS A O 1
ATOM 2696 N N . GLN A 1 339 ? 16.662 9.214 -28.226 1.00 85.88 339 GLN A N 1
ATOM 2697 C CA . GLN A 1 339 ? 16.806 7.838 -27.758 1.00 85.88 339 GLN A CA 1
ATOM 2698 C C . GLN A 1 339 ? 18.278 7.372 -27.872 1.00 85.88 339 GLN A C 1
ATOM 2700 O O . GLN A 1 339 ? 18.893 7.635 -28.907 1.00 85.88 339 GLN A O 1
ATOM 2705 N N . PRO A 1 340 ? 18.843 6.704 -26.845 1.00 85.88 340 PRO A N 1
ATOM 2706 C CA . PRO A 1 340 ? 20.188 6.127 -26.899 1.00 85.88 340 PRO A CA 1
ATOM 2707 C C . PRO A 1 340 ? 20.339 5.136 -28.048 1.00 85.88 340 PRO A C 1
ATOM 2709 O O . PRO A 1 340 ? 19.389 4.402 -28.341 1.00 85.88 340 PRO A O 1
ATOM 2712 N N . LYS A 1 341 ? 21.534 5.056 -28.644 1.00 83.88 341 LYS A N 1
ATOM 2713 C CA . LYS A 1 341 ? 21.803 4.097 -29.732 1.00 83.88 341 LYS A CA 1
ATOM 2714 C C . LYS A 1 341 ? 21.600 2.648 -29.281 1.00 83.88 341 LYS A C 1
ATOM 2716 O O . LYS A 1 341 ? 20.981 1.866 -29.994 1.00 83.88 341 LYS A O 1
ATOM 2721 N N . ASP A 1 342 ? 22.033 2.325 -28.064 1.00 83.94 342 ASP A N 1
ATOM 2722 C CA . ASP A 1 342 ? 21.937 0.971 -27.504 1.00 83.94 342 ASP A CA 1
ATOM 2723 C C . ASP A 1 342 ? 20.589 0.673 -26.827 1.00 83.94 342 ASP A C 1
ATOM 2725 O O . ASP A 1 342 ? 20.439 -0.365 -26.183 1.00 83.94 342 ASP A O 1
ATOM 2729 N N . PHE A 1 343 ? 19.589 1.557 -26.932 1.00 87.00 343 PHE A N 1
ATOM 2730 C CA . PHE A 1 343 ? 18.346 1.401 -26.173 1.00 87.00 343 PHE A CA 1
ATOM 2731 C C . PHE A 1 343 ? 17.636 0.076 -26.462 1.00 87.00 343 PHE A C 1
ATOM 2733 O O . PHE A 1 343 ? 17.222 -0.616 -25.536 1.00 87.00 343 PHE A O 1
ATOM 2740 N N . GLU A 1 344 ? 17.476 -0.280 -27.737 1.00 84.69 344 GLU A N 1
ATOM 2741 C CA . GLU A 1 344 ? 16.792 -1.522 -28.110 1.00 84.69 344 GLU A CA 1
ATOM 2742 C C . GLU A 1 344 ? 17.613 -2.751 -27.725 1.00 84.69 344 GLU A C 1
ATOM 2744 O O . GLU A 1 344 ? 17.041 -3.745 -27.287 1.00 84.69 344 GLU A O 1
ATOM 2749 N N . LYS A 1 345 ? 18.948 -2.653 -27.780 1.00 85.50 345 LYS A N 1
ATOM 2750 C CA . LYS A 1 345 ? 19.859 -3.702 -27.311 1.00 85.50 345 LYS A CA 1
ATOM 2751 C C . LYS A 1 345 ? 19.691 -3.942 -25.807 1.00 85.50 345 LYS A C 1
ATOM 2753 O O . LYS A 1 345 ? 19.498 -5.081 -25.394 1.00 85.50 345 LYS A O 1
ATOM 2758 N N . LEU A 1 346 ? 19.659 -2.881 -25.002 1.00 84.75 346 LEU A N 1
ATOM 2759 C CA . LEU A 1 346 ? 19.382 -2.963 -23.562 1.00 84.75 346 LEU A CA 1
ATOM 2760 C C . LEU A 1 346 ? 17.973 -3.481 -23.264 1.00 84.75 346 LEU A C 1
ATOM 2762 O O . LEU A 1 346 ? 17.780 -4.306 -22.379 1.00 84.75 346 LEU A O 1
ATOM 2766 N N . ALA A 1 347 ? 16.972 -3.028 -24.016 1.00 86.06 347 ALA A N 1
ATOM 2767 C CA . ALA A 1 347 ? 15.613 -3.523 -23.858 1.00 86.06 347 ALA A CA 1
ATOM 2768 C C . ALA A 1 347 ? 15.502 -5.017 -24.228 1.00 86.06 347 ALA A C 1
ATOM 2770 O O . ALA A 1 347 ? 14.724 -5.747 -23.613 1.00 86.06 347 ALA A O 1
ATOM 2771 N N . SER A 1 348 ? 16.296 -5.473 -25.203 1.00 85.88 348 SER A N 1
ATOM 2772 C CA . SER A 1 348 ? 16.341 -6.864 -25.662 1.00 85.88 348 SER A CA 1
ATOM 2773 C C . SER A 1 348 ? 17.071 -7.810 -24.710 1.00 85.88 348 SER A C 1
ATOM 2775 O O . SER A 1 348 ? 16.711 -8.982 -24.655 1.00 85.88 348 SER A O 1
ATOM 2777 N N . SER A 1 349 ? 18.045 -7.321 -23.932 1.00 84.19 349 SER A N 1
ATOM 2778 C CA . SER A 1 349 ? 18.774 -8.146 -22.956 1.00 84.19 349 SER A CA 1
ATOM 2779 C C . SER A 1 349 ? 17.954 -8.460 -21.702 1.00 84.19 349 SER A C 1
ATOM 2781 O O . SER A 1 349 ? 18.343 -9.310 -20.902 1.00 84.19 349 SER A O 1
ATOM 2783 N N . MET A 1 350 ? 16.806 -7.799 -21.525 1.00 85.06 350 MET A N 1
ATOM 2784 C CA . MET A 1 350 ? 15.917 -8.059 -20.402 1.00 85.06 350 MET A CA 1
ATOM 2785 C C . MET A 1 350 ? 15.272 -9.436 -20.537 1.00 85.06 350 MET A C 1
ATOM 2787 O O . MET A 1 350 ? 14.398 -9.648 -21.380 1.00 85.06 350 MET A O 1
ATOM 2791 N N . THR A 1 351 ? 15.593 -10.347 -19.635 1.00 82.69 351 THR A N 1
ATOM 2792 C CA . THR A 1 351 ? 15.046 -11.702 -19.590 1.00 82.69 351 THR A CA 1
ATOM 2793 C C . THR A 1 351 ? 14.157 -11.866 -18.362 1.00 82.69 351 THR A C 1
ATOM 2795 O O . THR A 1 351 ? 14.441 -11.325 -17.296 1.00 82.69 351 THR A O 1
ATOM 2798 N N . LEU A 1 352 ? 13.040 -12.582 -18.513 1.00 77.88 352 LEU A N 1
ATOM 2799 C CA . LEU A 1 352 ? 12.243 -13.002 -17.366 1.00 77.88 352 LEU A CA 1
ATOM 2800 C C . LEU A 1 352 ? 12.740 -14.366 -16.906 1.00 77.88 352 LEU A C 1
ATOM 2802 O O . LEU A 1 352 ? 12.633 -15.338 -17.654 1.00 77.88 352 LEU A O 1
ATOM 2806 N N . ILE A 1 353 ? 13.247 -14.439 -15.680 1.00 71.12 353 ILE A N 1
ATOM 2807 C CA . ILE A 1 353 ? 13.647 -15.694 -15.049 1.00 71.12 353 ILE A CA 1
ATOM 2808 C C . ILE A 1 353 ? 12.361 -16.406 -14.620 1.00 71.12 353 ILE A C 1
ATOM 2810 O O . ILE A 1 353 ? 11.839 -16.199 -13.526 1.00 71.12 353 ILE A O 1
ATOM 2814 N N . LEU A 1 354 ? 11.783 -17.206 -15.511 1.00 55.09 354 LEU A N 1
ATOM 2815 C CA . LEU A 1 354 ? 10.639 -18.046 -15.169 1.00 55.09 354 LEU A CA 1
ATOM 2816 C C . LEU A 1 354 ? 11.125 -19.166 -14.237 1.00 55.09 354 LEU A C 1
ATOM 2818 O O . LEU A 1 354 ? 11.652 -20.166 -14.714 1.00 55.09 354 LEU A O 1
ATOM 2822 N N . LYS A 1 355 ? 10.981 -18.963 -12.924 1.00 51.16 355 LYS A N 1
ATOM 2823 C CA . LYS A 1 355 ? 11.064 -20.035 -11.924 1.00 51.16 355 LYS A CA 1
ATOM 2824 C C . LYS A 1 355 ? 9.744 -20.790 -11.845 1.00 51.16 355 LYS A C 1
ATOM 2826 O O . LYS A 1 355 ? 8.682 -20.120 -11.892 1.00 51.16 355 LYS A O 1
#

Sequence (355 aa):
MPLSKSKLSQLIRSIFLFVFLCVIVLSSCGPNANDRTFTGKRVGNVEIGLSKSVALERLKSFTVKEMKGYKKPDSSTEYYEVLNGKKRAMILLFENNTLRAIKLFSKKYYTKNGTLSTALTTQDIYDRGYRLNAVGLEKNSAYGRCEVYKKNKVERGYAPLEKGAMPVIKLTSKGKPAAFSKVKAFYIGDSFRMITLKEEKYNKMDFGTLTGQTYLNDKFNLEISFPENWTPNATKKEVLGKVSELLFAKNENEETFLLIAEKIRSQNIRSGKDYFNHGKETGTIKKLGKIEEVKIAGRVFHKAPVVLPENKKALMYATYEPKGNFVLLLSGKNKDNKQPKDFEKLASSMTLILK

Foldseek 3Di:
DDDDPVRVVVVVVVVVVVVVVVVVVVVVPDQPLLQQADALADGRRDGFFDFLVVRVVNLVVWDKDWDPQWDDPDPQWTKIFTDDVPDTAWIFIGGNRTTAKIKGQDQSHAHVVRQDGLQDFQVSNVVSQKDWDFPADDPPAQKTWTFIWHCDPPPNDTDGPGPRWTFIAGADPVRHGDGRTGGRIIMHGDDDDIDGPVVVVVVVVQAWDDDQQWTQGPLQLKIFGDDNQKDWDWDWDDQLNDTWTWIWIAGPQRKIKIKTKFADPDPQDPFLVSVVVVCCVVLQFVDWADWDWDAALNFTWTWIWTQGPVRDIWTWIWGADVVSRIIMIMTMQGPVRDHDPCRSVRVNRMDRNDD